Protein AF-A0A6S8P7Y9-F1 (afdb_monomer_lite)

Sequence (219 aa):
MRLDEDSFLHSPIDYNIFEFMESQRYVYGYRMCSYEMQTAYRMWRRYQKFKGPEDVPKRDLALRGCGFYNNFFVADLEFFRQDDVQDFLQFIYQRGHIYVWRLGDLVIHTMTIYKFAQSFQVHRFLDFTYEHGTIDNTTGCLMWGGMQAGYRDVEAAKRLDKYHRERSKDGACVLNQTILTLEDLSPTYAHLPSDIKSVALQTVVAGNVEVIGKGNLSG

Structure (mmCIF, N/CA/C/O backbone):
data_AF-A0A6S8P7Y9-F1
#
_entry.id   AF-A0A6S8P7Y9-F1
#
loop_
_atom_site.group_PDB
_atom_site.id
_atom_site.type_symbol
_atom_site.label_atom_id
_atom_site.label_alt_id
_atom_site.label_comp_id
_atom_site.label_asym_id
_atom_site.label_entity_id
_atom_site.label_seq_id
_atom_site.pdbx_PDB_ins_code
_atom_site.Cartn_x
_atom_site.Cartn_y
_atom_site.Cartn_z
_atom_site.occupancy
_atom_site.B_iso_or_equiv
_atom_site.auth_seq_id
_atom_site.auth_comp_id
_atom_site.auth_asym_id
_atom_site.auth_atom_id
_atom_site.pdbx_PDB_model_num
ATOM 1 N N . MET A 1 1 ? -11.586 -0.686 -4.952 1.00 93.50 1 MET A N 1
ATOM 2 C CA . MET A 1 1 ? -10.131 -0.557 -5.181 1.00 93.50 1 MET A CA 1
ATOM 3 C C . MET A 1 1 ? -9.836 0.909 -5.418 1.00 93.50 1 MET A C 1
ATOM 5 O O . MET A 1 1 ? -10.607 1.536 -6.136 1.00 93.50 1 MET A O 1
ATOM 9 N N . ARG A 1 2 ? -8.776 1.440 -4.813 1.00 96.06 2 ARG A N 1
ATOM 10 C CA . ARG A 1 2 ? -8.214 2.752 -5.148 1.00 96.06 2 ARG A CA 1
ATOM 11 C C . ARG A 1 2 ? -6.900 2.551 -5.896 1.00 96.06 2 ARG A C 1
ATOM 13 O O . ARG A 1 2 ? -6.146 1.644 -5.548 1.00 96.06 2 ARG A O 1
ATOM 20 N N . LEU A 1 3 ? -6.680 3.386 -6.904 1.00 95.75 3 LEU A N 1
ATOM 21 C CA . LEU A 1 3 ? -5.442 3.533 -7.656 1.00 95.75 3 LEU A CA 1
ATOM 22 C C . LEU A 1 3 ? -5.294 5.030 -7.956 1.00 95.75 3 LEU A C 1
ATOM 24 O O . LEU A 1 3 ? -6.200 5.600 -8.567 1.00 95.75 3 LEU A O 1
ATOM 28 N N . ASP A 1 4 ? -4.220 5.658 -7.483 1.00 95.00 4 ASP A N 1
ATOM 29 C CA . ASP A 1 4 ? -3.974 7.087 -7.722 1.00 95.00 4 ASP A CA 1
ATOM 30 C C . ASP A 1 4 ? -3.563 7.357 -9.181 1.00 95.00 4 ASP A C 1
ATOM 32 O O . ASP A 1 4 ? -3.099 6.461 -9.887 1.00 95.00 4 ASP A O 1
ATOM 36 N N . GLU A 1 5 ? -3.728 8.599 -9.644 1.00 93.06 5 GLU A N 1
ATOM 37 C CA . GLU A 1 5 ? -3.466 9.007 -11.037 1.00 93.06 5 GLU A CA 1
ATOM 38 C C . GLU A 1 5 ? -2.013 8.826 -11.509 1.00 93.06 5 GLU A C 1
ATOM 40 O O . GLU A 1 5 ? -1.753 8.689 -12.703 1.00 93.06 5 GLU A O 1
ATOM 45 N N . ASP A 1 6 ? -1.070 8.813 -10.574 1.00 91.62 6 ASP A N 1
ATOM 46 C CA . ASP A 1 6 ? 0.368 8.620 -10.760 1.00 91.62 6 ASP A CA 1
ATOM 47 C C . ASP A 1 6 ? 0.813 7.202 -10.357 1.00 91.62 6 ASP A C 1
ATOM 49 O O . ASP A 1 6 ? 1.988 6.960 -10.067 1.00 91.62 6 ASP A O 1
ATOM 53 N N . SER A 1 7 ? -0.137 6.263 -10.325 1.00 95.19 7 SER A N 1
ATOM 54 C CA . SER A 1 7 ? 0.095 4.849 -10.043 1.00 95.19 7 SER A CA 1
ATOM 55 C C . SER A 1 7 ? -0.104 3.994 -11.295 1.00 95.19 7 SER A C 1
ATOM 57 O O . SER A 1 7 ? -1.092 4.127 -12.017 1.00 95.19 7 SER A O 1
ATOM 59 N N . PHE A 1 8 ? 0.818 3.063 -11.538 1.00 96.19 8 PHE A N 1
ATOM 60 C CA . PHE A 1 8 ? 0.864 2.254 -12.754 1.00 96.19 8 PHE A CA 1
ATOM 61 C C . PHE A 1 8 ? 1.000 0.762 -12.437 1.00 96.19 8 PHE A C 1
ATOM 63 O O . PHE A 1 8 ? 1.820 0.344 -11.616 1.00 96.19 8 PHE A O 1
ATOM 70 N N . LEU A 1 9 ? 0.212 -0.051 -13.143 1.00 96.62 9 LEU A N 1
ATOM 71 C CA . LEU A 1 9 ? 0.320 -1.509 -13.161 1.00 96.62 9 LEU A CA 1
ATOM 72 C C . LEU A 1 9 ? 1.093 -1.925 -14.418 1.00 96.62 9 LEU A C 1
ATOM 74 O O . LEU A 1 9 ? 0.635 -1.696 -15.535 1.00 96.62 9 LEU A O 1
ATOM 78 N N . HIS A 1 10 ? 2.269 -2.528 -14.241 1.00 96.88 10 HIS A N 1
ATOM 79 C CA . HIS A 1 10 ? 3.190 -2.867 -15.343 1.00 96.88 10 HIS A CA 1
ATOM 80 C C . HIS A 1 10 ? 3.105 -4.323 -15.808 1.00 96.88 10 HIS A C 1
ATOM 82 O O . HIS A 1 10 ? 3.742 -4.713 -16.797 1.00 96.88 10 HIS A O 1
ATOM 88 N N . SER A 1 11 ? 2.317 -5.123 -15.099 1.00 96.19 11 SER A N 1
ATOM 89 C CA . SER A 1 11 ? 2.014 -6.511 -15.418 1.00 96.19 11 SER A CA 1
ATOM 90 C C . SER A 1 11 ? 0.520 -6.774 -15.216 1.00 96.19 11 SER A C 1
ATOM 92 O O . SER A 1 11 ? -0.106 -6.114 -14.382 1.00 96.19 11 SER A O 1
ATOM 94 N N . PRO A 1 12 ? -0.069 -7.719 -15.966 1.00 94.62 12 PRO A N 1
ATOM 95 C CA . PRO A 1 12 ? -1.481 -8.047 -15.822 1.00 94.62 12 PRO A CA 1
ATOM 96 C C . PRO A 1 12 ? -1.781 -8.639 -14.440 1.00 94.62 12 PRO A C 1
ATOM 98 O O . PRO A 1 12 ? -0.954 -9.343 -13.864 1.00 94.62 12 PRO A O 1
ATOM 101 N N . ILE A 1 13 ? -2.992 -8.374 -13.953 1.00 94.81 13 ILE A N 1
ATOM 102 C CA . ILE A 1 13 ? -3.621 -9.103 -12.849 1.00 94.81 13 ILE A CA 1
ATOM 103 C C . ILE A 1 13 ? -4.591 -10.081 -13.513 1.00 94.81 13 ILE A C 1
ATOM 105 O O . ILE A 1 13 ? -5.580 -9.663 -14.112 1.00 94.81 13 ILE A O 1
ATOM 109 N N . ASP A 1 14 ? -4.269 -11.371 -13.484 1.00 94.19 14 ASP A N 1
ATOM 110 C CA . ASP A 1 14 ? -4.935 -12.423 -14.264 1.00 94.19 14 ASP A CA 1
ATOM 111 C C . ASP A 1 14 ? -6.094 -13.114 -13.522 1.00 94.19 14 ASP A C 1
ATOM 113 O O . ASP A 1 14 ? -6.538 -14.196 -13.901 1.00 94.19 14 ASP A O 1
ATOM 117 N N . TYR A 1 15 ? -6.610 -12.475 -12.471 1.00 95.56 15 TYR A N 1
ATOM 118 C CA . TYR A 1 15 ? -7.711 -12.964 -11.644 1.00 95.56 15 TYR A CA 1
ATOM 119 C C . TYR A 1 15 ? -8.615 -11.816 -11.179 1.00 95.56 15 TYR A C 1
ATOM 121 O O . TYR A 1 15 ? -8.237 -10.642 -11.197 1.00 95.56 15 TYR A O 1
ATOM 129 N N . ASN A 1 16 ? -9.824 -12.151 -10.721 1.00 97.31 16 ASN A N 1
ATOM 130 C CA . ASN A 1 16 ? -10.711 -11.174 -10.100 1.00 97.31 16 ASN A CA 1
ATOM 131 C C . ASN A 1 16 ? -10.222 -10.853 -8.678 1.00 97.31 16 ASN A C 1
ATOM 133 O O . ASN A 1 16 ? -10.387 -11.641 -7.747 1.00 97.31 16 ASN A O 1
ATOM 137 N N . ILE A 1 17 ? -9.626 -9.670 -8.508 1.00 96.44 17 ILE A N 1
ATOM 138 C CA . ILE A 1 17 ? -9.061 -9.234 -7.226 1.00 96.44 17 ILE A CA 1
ATOM 139 C C . ILE A 1 17 ? -10.113 -9.102 -6.115 1.00 96.44 17 ILE A C 1
ATOM 141 O O . ILE A 1 17 ? -9.788 -9.291 -4.945 1.00 96.44 17 ILE A O 1
ATOM 145 N N . PHE A 1 18 ? -11.372 -8.809 -6.455 1.00 97.81 18 PHE A N 1
ATOM 146 C CA . PHE A 1 18 ? -12.448 -8.677 -5.472 1.00 97.81 18 PHE A CA 1
ATOM 147 C C . PHE A 1 18 ? -12.929 -10.041 -4.981 1.00 97.81 18 PHE A C 1
ATOM 149 O O . PHE A 1 18 ? -13.014 -10.243 -3.774 1.00 97.81 18 PHE A O 1
ATOM 156 N N . GLU A 1 19 ? -13.143 -10.995 -5.891 1.00 97.88 19 GLU A N 1
ATOM 157 C CA . GLU A 1 19 ? -13.462 -12.385 -5.523 1.00 97.88 19 GLU A CA 1
ATOM 158 C C . GLU A 1 19 ? -12.325 -13.026 -4.716 1.00 97.88 19 GLU A C 1
ATOM 160 O O . GLU A 1 19 ? -12.566 -13.770 -3.766 1.00 97.88 19 GLU A O 1
ATOM 165 N N . PHE A 1 20 ? -11.069 -12.713 -5.049 1.00 96.31 20 PHE A N 1
ATOM 166 C CA . PHE A 1 20 ? -9.921 -13.151 -4.259 1.00 96.31 20 PHE A CA 1
ATOM 167 C C . PHE A 1 20 ? -9.982 -12.613 -2.823 1.00 96.31 20 PHE A C 1
ATOM 169 O O . PHE A 1 20 ? -9.880 -13.388 -1.874 1.00 96.31 20 PHE A O 1
ATOM 176 N N . MET A 1 21 ? -10.206 -11.306 -2.650 1.00 97.19 21 MET A N 1
ATOM 177 C CA . MET A 1 21 ? -10.343 -10.694 -1.323 1.00 97.19 21 MET A CA 1
ATOM 178 C C . MET A 1 21 ? -11.510 -11.296 -0.529 1.00 97.19 21 MET A C 1
ATOM 180 O O . MET A 1 21 ? -11.338 -11.646 0.637 1.00 97.19 21 MET A O 1
ATOM 184 N N . GLU A 1 22 ? -12.672 -11.463 -1.161 1.00 97.25 22 GLU A N 1
ATOM 185 C CA . GLU A 1 22 ? -13.875 -12.013 -0.530 1.00 97.25 22 GLU A CA 1
ATOM 186 C C . GLU A 1 22 ? -13.697 -13.486 -0.131 1.00 97.25 22 GLU A C 1
ATOM 188 O O . GLU A 1 22 ? -13.918 -13.849 1.027 1.00 97.25 22 GLU A O 1
ATOM 193 N N . SER A 1 23 ? -13.233 -14.336 -1.055 1.00 96.50 23 SER A N 1
ATOM 194 C CA . SER A 1 23 ? -13.059 -15.779 -0.820 1.00 96.50 23 SER A CA 1
ATOM 195 C C . SER A 1 23 ? -12.045 -16.083 0.284 1.00 96.50 23 SER A C 1
ATOM 197 O O . SER A 1 23 ? -12.229 -17.032 1.047 1.00 96.50 23 SER A O 1
ATOM 199 N N . GLN A 1 24 ? -11.005 -15.255 0.406 1.00 95.25 24 GLN A N 1
ATOM 200 C CA . GLN A 1 24 ? -9.999 -15.359 1.463 1.00 95.25 24 GLN A CA 1
ATOM 201 C C . GLN A 1 24 ? -10.372 -14.583 2.737 1.00 95.25 24 GLN A C 1
ATOM 203 O O . GLN A 1 24 ? -9.662 -14.671 3.738 1.00 95.25 24 GLN A O 1
ATOM 208 N N . ARG A 1 25 ? -11.502 -13.858 2.734 1.00 96.12 25 ARG A N 1
ATOM 209 C CA . ARG A 1 25 ? -11.991 -13.026 3.849 1.00 96.12 25 ARG A CA 1
ATOM 210 C C . ARG A 1 25 ? -10.999 -11.940 4.276 1.00 96.12 25 ARG A C 1
ATOM 212 O O . ARG A 1 25 ? -10.866 -11.630 5.465 1.00 96.12 25 ARG A O 1
ATOM 219 N N . TYR A 1 26 ? -10.304 -11.360 3.304 1.00 97.19 26 TYR A N 1
ATOM 220 C CA . TYR A 1 26 ? -9.450 -10.205 3.527 1.00 97.19 26 TYR A CA 1
ATOM 221 C C . TYR A 1 26 ? -10.285 -8.928 3.578 1.00 97.19 26 TYR A C 1
ATOM 223 O O . TYR A 1 26 ? -11.105 -8.668 2.703 1.00 97.19 26 TYR A O 1
ATOM 231 N N . VAL A 1 27 ? -10.022 -8.091 4.580 1.00 97.25 27 VAL A N 1
ATOM 232 C CA . VAL A 1 27 ? -10.682 -6.787 4.744 1.00 97.25 27 VAL A CA 1
ATOM 233 C C . VAL A 1 27 ? -9.861 -5.646 4.149 1.00 97.25 27 VAL A C 1
ATOM 235 O O . VAL A 1 27 ? -10.392 -4.574 3.857 1.00 97.25 27 VAL A O 1
ATOM 238 N N . TYR A 1 28 ? -8.554 -5.858 3.967 1.00 96.75 28 TYR A N 1
ATOM 239 C CA . TYR A 1 28 ? -7.655 -4.849 3.421 1.00 96.75 28 TYR A CA 1
ATOM 240 C C . TYR A 1 28 ? -6.488 -5.474 2.666 1.00 96.75 28 TYR A C 1
ATOM 242 O O . TYR A 1 28 ? -5.801 -6.356 3.175 1.00 96.75 28 TYR A O 1
ATOM 250 N N . GLY A 1 29 ? -6.254 -4.994 1.454 1.00 95.69 29 GLY A N 1
ATOM 251 C CA . GLY A 1 29 ? -5.194 -5.435 0.567 1.00 95.69 29 GLY A CA 1
ATOM 252 C C . GLY A 1 29 ? -4.357 -4.246 0.113 1.00 95.69 29 GLY A C 1
ATOM 253 O O . GLY A 1 29 ? -4.917 -3.228 -0.286 1.00 95.69 29 GLY A O 1
ATOM 254 N N . TYR A 1 30 ? -3.032 -4.353 0.175 1.00 94.19 30 TYR A N 1
ATOM 255 C CA . TYR A 1 30 ? -2.108 -3.258 -0.145 1.00 94.19 30 TYR A CA 1
ATOM 256 C C . TYR A 1 30 ? -0.885 -3.760 -0.914 1.00 94.19 30 TYR A C 1
ATOM 258 O O . TYR A 1 30 ? -0.630 -4.962 -0.962 1.00 94.19 30 TYR A O 1
ATOM 266 N N . ARG A 1 31 ? -0.117 -2.842 -1.511 1.00 91.44 31 ARG A N 1
ATOM 267 C CA . ARG A 1 31 ? 1.054 -3.199 -2.329 1.00 91.44 31 ARG A CA 1
ATOM 268 C C . ARG A 1 31 ? 2.390 -2.904 -1.651 1.00 91.44 31 ARG A C 1
ATOM 270 O O . ARG A 1 31 ? 3.254 -3.778 -1.578 1.00 91.44 31 ARG A O 1
ATOM 277 N N . MET A 1 32 ? 2.564 -1.679 -1.164 1.00 87.31 32 MET A N 1
ATOM 278 C CA . MET A 1 32 ? 3.838 -1.180 -0.642 1.00 87.31 32 MET A CA 1
ATOM 279 C C . MET A 1 32 ? 3.702 -0.655 0.785 1.00 87.31 32 MET A C 1
ATOM 281 O O . MET A 1 32 ? 2.622 -0.261 1.227 1.00 87.31 32 MET A O 1
ATOM 285 N N . CYS A 1 33 ? 4.824 -0.646 1.498 1.00 82.56 33 CYS A N 1
ATOM 286 C CA . CYS A 1 33 ? 4.931 -0.072 2.828 1.00 82.56 33 CYS A CA 1
ATOM 287 C C . CYS A 1 33 ? 5.416 1.377 2.768 1.00 82.56 33 CYS A C 1
ATOM 289 O O . CYS A 1 33 ? 6.317 1.711 2.004 1.00 82.56 33 CYS A O 1
ATOM 291 N N . SER A 1 34 ? 4.847 2.218 3.625 1.00 79.00 34 SER A N 1
ATOM 292 C CA . SER A 1 34 ? 5.374 3.534 3.969 1.00 79.00 34 SER A CA 1
ATOM 293 C C . SER A 1 34 ? 5.918 3.505 5.395 1.00 79.00 34 SER A C 1
ATOM 295 O O . SER A 1 34 ? 5.286 2.975 6.312 1.00 79.00 34 SER A O 1
ATOM 297 N N . TYR A 1 35 ? 7.093 4.098 5.593 1.00 73.38 35 TYR A N 1
ATOM 298 C CA . TYR A 1 35 ? 7.824 4.081 6.863 1.00 73.38 35 TYR A CA 1
ATOM 299 C C . TYR A 1 35 ? 7.603 5.345 7.707 1.00 73.38 35 TYR A C 1
ATOM 301 O O . TYR A 1 35 ? 8.468 5.762 8.476 1.00 73.38 35 TYR A O 1
ATOM 309 N N . GLU A 1 36 ? 6.416 5.945 7.606 1.00 66.62 36 GLU A N 1
ATOM 310 C CA . GLU A 1 36 ? 6.019 7.155 8.340 1.00 66.62 36 GLU A CA 1
ATOM 311 C C . GLU A 1 36 ? 5.133 6.857 9.568 1.00 66.62 36 GLU A C 1
ATOM 313 O O . GLU A 1 36 ? 4.160 7.551 9.871 1.00 66.62 36 GLU A O 1
ATOM 318 N N . MET A 1 37 ? 5.471 5.818 10.338 1.00 72.81 37 MET A N 1
ATOM 319 C CA . MET A 1 37 ? 4.628 5.358 11.456 1.00 72.81 37 MET A CA 1
ATOM 320 C C . MET A 1 37 ? 4.727 6.189 12.742 1.00 72.81 37 MET A C 1
ATOM 322 O O . MET A 1 37 ? 3.954 5.982 13.681 1.00 72.81 37 MET A O 1
ATOM 326 N N . GLN A 1 38 ? 5.627 7.174 12.812 1.00 75.38 38 GLN A N 1
ATOM 327 C CA . GLN A 1 38 ? 5.747 8.021 14.004 1.00 75.38 38 GLN A CA 1
ATOM 328 C C . GLN A 1 38 ? 4.468 8.819 14.281 1.00 75.38 38 GLN A C 1
ATOM 330 O O . GLN A 1 38 ? 4.057 8.964 15.438 1.00 75.38 38 GLN A O 1
ATOM 335 N N . THR A 1 39 ? 3.819 9.314 13.226 1.00 78.94 39 THR A N 1
ATOM 336 C CA . THR A 1 39 ? 2.560 10.059 13.336 1.00 78.94 39 THR A CA 1
ATOM 337 C C . THR A 1 39 ? 1.421 9.137 13.770 1.00 78.94 39 THR A C 1
ATOM 339 O O . THR A 1 39 ? 0.711 9.480 14.718 1.00 78.94 39 THR A O 1
ATOM 342 N N . ALA A 1 40 ? 1.317 7.939 13.177 1.00 78.94 40 ALA A N 1
ATOM 343 C CA . ALA A 1 40 ? 0.359 6.903 13.582 1.00 78.94 40 ALA A CA 1
ATOM 344 C C . ALA A 1 40 ? 0.469 6.584 15.078 1.00 78.94 40 ALA A C 1
ATOM 346 O O . ALA A 1 40 ? -0.513 6.675 15.814 1.00 78.94 40 ALA A O 1
ATOM 347 N N . TYR A 1 41 ? 1.683 6.316 15.561 1.00 80.25 41 TYR A N 1
ATOM 348 C CA . TYR A 1 41 ? 1.931 6.001 16.966 1.00 80.25 41 TYR A CA 1
ATOM 349 C C . TYR A 1 41 ? 1.543 7.149 17.916 1.00 80.25 41 TYR A C 1
ATOM 351 O O . TYR A 1 41 ? 0.914 6.944 18.958 1.00 80.25 41 TYR A O 1
ATOM 359 N N . ARG A 1 42 ? 1.883 8.396 17.563 1.00 82.50 42 ARG A N 1
ATOM 360 C CA . ARG A 1 42 ? 1.522 9.582 18.363 1.00 82.50 42 ARG A CA 1
ATOM 361 C C . ARG A 1 42 ? 0.015 9.812 18.426 1.00 82.50 42 ARG A C 1
ATOM 363 O O . ARG A 1 42 ? -0.466 10.321 19.442 1.00 82.50 42 ARG A O 1
ATOM 370 N N . MET A 1 43 ? -0.710 9.494 17.358 1.00 82.94 43 MET A N 1
ATOM 371 C CA . MET A 1 43 ? -2.168 9.598 17.323 1.00 82.94 43 MET A CA 1
ATOM 372 C C . MET A 1 43 ? -2.825 8.449 18.077 1.00 82.94 43 MET A C 1
ATOM 374 O O . MET A 1 43 ? -3.756 8.687 18.843 1.00 82.94 43 MET A O 1
ATOM 378 N N . TRP A 1 44 ? -2.269 7.243 17.975 1.00 83.81 44 TRP A N 1
ATOM 379 C CA . TRP A 1 44 ? -2.723 6.085 18.737 1.00 83.81 44 TRP A CA 1
ATOM 380 C C . TRP A 1 44 ? -2.686 6.359 20.240 1.00 83.81 44 TRP A C 1
ATOM 382 O O . TRP A 1 44 ? -3.698 6.250 20.926 1.00 83.81 44 TRP A O 1
ATOM 392 N N . ARG A 1 45 ? -1.554 6.863 20.744 1.00 85.06 45 ARG A N 1
ATOM 393 C CA . ARG A 1 45 ? -1.422 7.249 22.156 1.00 85.06 45 ARG A CA 1
ATOM 394 C C . ARG A 1 45 ? -2.434 8.303 22.612 1.00 85.06 45 ARG A C 1
ATOM 396 O O . ARG A 1 45 ? -2.736 8.372 23.801 1.00 85.06 45 ARG A O 1
ATOM 403 N N . ARG A 1 46 ? -2.915 9.170 21.715 1.00 85.62 46 ARG A N 1
ATOM 404 C CA . ARG A 1 46 ? -3.964 10.153 22.035 1.00 85.62 46 ARG A CA 1
ATOM 405 C C . ARG A 1 46 ? -5.337 9.499 22.089 1.00 85.62 46 ARG A C 1
ATOM 407 O O . ARG A 1 46 ? -6.098 9.811 22.997 1.00 85.62 46 ARG A O 1
ATOM 414 N N . TYR A 1 47 ? -5.626 8.601 21.153 1.00 84.44 47 TYR A N 1
ATOM 415 C CA . TYR A 1 47 ? -6.870 7.841 21.146 1.00 84.44 47 TYR A CA 1
ATOM 416 C C . TYR A 1 47 ? -6.989 6.927 22.371 1.00 84.44 47 TYR A C 1
ATOM 418 O O . TYR A 1 47 ? -7.992 6.988 23.074 1.00 84.44 47 TYR A O 1
ATOM 426 N N . GLN A 1 48 ? -5.929 6.193 22.719 1.00 86.25 48 GLN A N 1
ATOM 427 C CA . GLN A 1 48 ? -5.902 5.351 23.918 1.00 86.25 48 GLN A CA 1
ATOM 428 C C . GLN A 1 48 ? -6.136 6.165 25.201 1.00 86.25 48 GLN A C 1
ATOM 430 O O . GLN A 1 48 ? -6.884 5.753 26.076 1.00 86.25 48 GLN A O 1
ATOM 435 N N . LYS A 1 49 ? -5.574 7.379 25.306 1.00 87.38 49 LYS A N 1
ATOM 436 C CA . LYS A 1 49 ? -5.872 8.286 26.431 1.00 87.38 49 LYS A CA 1
ATOM 437 C C . LYS A 1 49 ? -7.336 8.733 26.491 1.00 87.38 49 LYS A C 1
ATOM 439 O O . LYS A 1 49 ? -7.790 9.116 27.562 1.00 87.38 49 LYS A O 1
ATOM 444 N N . PHE A 1 50 ? -8.032 8.764 25.357 1.00 86.62 50 PHE A N 1
ATOM 445 C CA . PHE A 1 50 ? -9.437 9.154 25.278 1.00 86.62 50 PHE A CA 1
ATOM 446 C C . PHE A 1 50 ? -10.384 7.997 25.615 1.00 86.62 50 PHE A C 1
ATOM 448 O O . PHE A 1 50 ? -11.383 8.236 26.286 1.00 86.62 50 PHE A O 1
ATOM 455 N N . LYS A 1 51 ? -10.083 6.773 25.163 1.00 88.44 51 LYS A N 1
ATOM 456 C CA . LYS A 1 51 ? -10.924 5.592 25.414 1.00 88.44 51 LYS A CA 1
ATOM 457 C C . LYS A 1 51 ? -10.638 4.916 26.757 1.00 88.44 51 LYS A C 1
ATOM 459 O O . LYS A 1 51 ? -11.587 4.547 27.429 1.00 88.44 51 LYS A O 1
ATOM 464 N N . GLY A 1 52 ? -9.369 4.811 27.147 1.00 89.81 52 GLY A N 1
ATOM 465 C CA . GLY A 1 52 ? -8.927 4.099 28.347 1.00 89.81 52 GLY A CA 1
ATOM 466 C C . GLY A 1 52 ? -7.696 3.221 28.075 1.00 89.81 52 GLY A C 1
ATOM 467 O O . GLY A 1 52 ? -7.434 2.859 26.925 1.00 89.81 52 GLY A O 1
ATOM 468 N N . PRO A 1 53 ? -6.887 2.896 29.100 1.00 85.56 53 PRO A N 1
ATOM 469 C CA . PRO A 1 53 ? -5.683 2.069 28.951 1.00 85.56 53 PRO A CA 1
ATOM 470 C C . PRO A 1 53 ? -5.962 0.633 28.473 1.00 85.56 53 PRO A C 1
ATOM 472 O O . PRO A 1 53 ? -5.088 0.018 27.865 1.00 85.56 53 PRO A O 1
ATOM 475 N N . GLU A 1 54 ? -7.157 0.108 28.731 1.00 86.19 54 GLU A N 1
ATOM 476 C CA . GLU A 1 54 ? -7.636 -1.196 28.266 1.00 86.19 54 GLU A CA 1
ATOM 477 C C . GLU A 1 54 ? -7.896 -1.239 26.756 1.00 86.19 54 GLU A C 1
ATOM 479 O O . GLU A 1 54 ? -7.901 -2.316 26.158 1.00 86.19 54 GLU A O 1
ATOM 484 N N . ASP A 1 55 ? -8.066 -0.075 26.120 1.00 86.00 55 ASP A N 1
ATOM 485 C CA . ASP A 1 55 ? -8.239 0.016 24.681 1.00 86.00 55 ASP A CA 1
ATOM 486 C C . ASP A 1 55 ? -6.884 -0.184 23.989 1.00 86.00 55 ASP A C 1
ATOM 488 O O . ASP A 1 55 ? -6.103 0.745 23.778 1.00 86.00 55 ASP A O 1
ATOM 492 N N . VAL A 1 56 ? -6.584 -1.438 23.659 1.00 84.50 56 VAL A N 1
ATOM 493 C CA . VAL A 1 56 ? -5.358 -1.848 22.965 1.00 84.50 56 VAL A CA 1
ATOM 494 C C . VAL A 1 56 ? -5.655 -2.185 21.505 1.00 84.50 56 VAL A C 1
ATOM 496 O O . VAL A 1 56 ? -6.763 -2.633 21.185 1.00 84.50 56 VAL A O 1
ATOM 499 N N . PRO A 1 57 ? -4.722 -1.929 20.577 1.00 84.25 57 PRO A N 1
ATOM 500 C CA . PRO A 1 57 ? -4.922 -2.315 19.193 1.00 84.25 57 PRO A CA 1
ATOM 501 C C . PRO A 1 57 ? -4.832 -3.839 19.070 1.00 84.25 57 PRO A C 1
ATOM 503 O O . PRO A 1 57 ? -4.105 -4.476 19.832 1.00 84.25 57 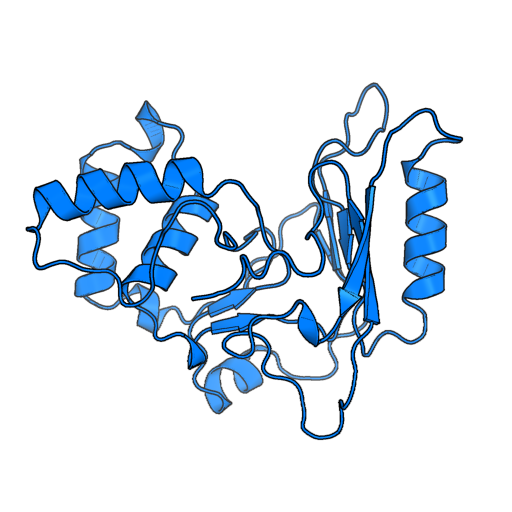PRO A O 1
ATOM 506 N N . LYS A 1 58 ? -5.535 -4.437 18.097 1.00 86.50 58 LYS A N 1
ATOM 507 C CA . LYS A 1 58 ? -5.372 -5.873 17.805 1.00 86.50 58 LYS A CA 1
ATOM 508 C C . LYS A 1 58 ? -3.933 -6.230 17.424 1.00 86.50 58 LYS A C 1
ATOM 510 O O . LYS A 1 58 ? -3.556 -7.393 17.514 1.00 86.50 58 LYS A O 1
ATOM 515 N N . ARG A 1 59 ? -3.141 -5.240 17.000 1.00 78.31 59 ARG A N 1
ATOM 516 C CA . ARG A 1 59 ? -1.728 -5.366 16.638 1.00 78.31 59 ARG A CA 1
ATOM 517 C C . ARG A 1 59 ? -0.914 -4.192 17.149 1.00 78.31 59 ARG A C 1
ATOM 519 O O . ARG A 1 59 ? -1.388 -3.058 17.096 1.00 78.31 59 ARG A O 1
ATOM 526 N N . ASP A 1 60 ? 0.322 -4.446 17.568 1.00 73.62 60 ASP A N 1
ATOM 527 C CA . ASP A 1 60 ? 1.192 -3.384 18.064 1.00 73.62 60 ASP A CA 1
ATOM 528 C C . ASP A 1 60 ? 1.449 -2.321 16.981 1.00 73.62 60 ASP A C 1
ATOM 530 O O . ASP A 1 60 ? 1.863 -2.608 15.860 1.00 73.62 60 ASP A O 1
ATOM 534 N N . LEU A 1 61 ? 1.174 -1.069 17.339 1.00 67.75 61 LEU A N 1
ATOM 535 C CA . LEU A 1 61 ? 1.398 0.123 16.522 1.00 67.75 61 LEU A CA 1
ATOM 536 C C . LEU A 1 61 ? 2.796 0.718 16.751 1.00 67.75 61 LEU A C 1
ATOM 538 O O . LEU A 1 61 ? 3.053 1.847 16.319 1.00 67.75 61 LEU A O 1
ATOM 542 N N . ALA A 1 62 ? 3.680 0.019 17.474 1.00 58.28 62 ALA A N 1
ATOM 543 C CA . ALA A 1 62 ? 5.028 0.479 17.767 1.00 58.28 62 ALA A CA 1
ATOM 544 C C . ALA A 1 62 ? 5.757 0.972 16.505 1.00 58.28 62 ALA A C 1
ATOM 546 O O . ALA A 1 62 ? 5.583 0.462 15.400 1.00 58.28 62 ALA A O 1
ATOM 547 N N . LEU A 1 63 ? 6.578 2.004 16.732 1.00 53.34 63 LEU A N 1
ATOM 548 C CA . LEU A 1 63 ? 7.226 2.989 15.843 1.00 53.34 63 LEU A CA 1
ATOM 549 C C . LEU A 1 63 ? 8.016 2.476 14.617 1.00 53.34 63 LEU A C 1
ATOM 551 O O . LEU A 1 63 ? 8.793 3.230 14.031 1.00 53.34 63 LEU A O 1
ATOM 555 N N . ARG A 1 64 ? 7.877 1.207 14.258 1.00 57.56 64 ARG A N 1
ATOM 556 C CA . ARG A 1 64 ? 8.721 0.482 13.317 1.00 57.56 64 ARG A CA 1
ATOM 557 C C . ARG A 1 64 ? 7.951 -0.305 12.255 1.00 57.56 64 ARG A C 1
ATOM 559 O O . ARG A 1 64 ? 8.596 -0.774 11.328 1.00 57.56 64 ARG A O 1
ATOM 566 N N . GLY A 1 65 ? 6.628 -0.416 12.370 1.00 65.62 65 GLY A N 1
ATOM 567 C CA . GLY A 1 65 ? 5.805 -1.175 11.430 1.00 65.62 65 GLY A CA 1
ATOM 568 C C . GLY A 1 65 ? 5.757 -0.611 10.001 1.00 65.62 65 GLY A C 1
ATOM 569 O O . GLY A 1 65 ? 6.311 0.444 9.680 1.00 65.62 65 GLY A O 1
ATOM 570 N N . CYS A 1 66 ? 5.011 -1.314 9.154 1.00 76.62 66 CYS A N 1
ATOM 571 C CA . CYS A 1 66 ? 4.618 -0.867 7.824 1.00 76.62 66 CYS A CA 1
ATOM 572 C C . CYS A 1 66 ? 3.312 -0.070 7.894 1.00 76.62 66 CYS A C 1
ATOM 574 O O . CYS A 1 66 ? 2.266 -0.612 8.248 1.00 76.62 66 CYS A O 1
ATOM 576 N N . GLY A 1 67 ? 3.359 1.209 7.520 1.00 83.31 67 GLY A N 1
ATOM 577 C CA . GLY A 1 67 ? 2.155 1.932 7.126 1.00 83.31 67 GLY A CA 1
ATOM 578 C C . GLY A 1 67 ? 1.711 1.464 5.746 1.00 83.31 67 GLY A C 1
ATOM 579 O O . GLY A 1 67 ? 2.549 1.252 4.871 1.00 83.31 67 GLY A O 1
ATOM 580 N N . PHE A 1 68 ? 0.413 1.294 5.524 1.00 87.88 68 PHE A N 1
ATOM 581 C CA . PHE A 1 68 ? -0.073 0.845 4.219 1.00 87.88 68 PHE A CA 1
ATOM 582 C C . PHE A 1 68 ? 0.014 1.995 3.221 1.00 87.88 68 PHE A C 1
ATOM 584 O O . PHE A 1 68 ? -0.765 2.939 3.325 1.00 87.88 68 PHE A O 1
ATOM 591 N N . TYR A 1 69 ? 0.948 1.931 2.267 1.00 88.88 69 TYR A N 1
ATOM 592 C CA . TYR A 1 69 ? 1.086 2.970 1.250 1.00 88.88 69 TYR A CA 1
ATOM 593 C C . TYR A 1 69 ? -0.123 2.912 0.315 1.00 88.88 69 TYR A C 1
ATOM 595 O O . TYR A 1 69 ? -0.258 2.004 -0.505 1.00 88.88 69 TYR A O 1
ATOM 603 N N . ASN A 1 70 ? -1.071 3.817 0.544 1.00 90.62 70 ASN A N 1
ATOM 604 C CA . ASN A 1 70 ? -2.466 3.658 0.146 1.00 90.62 70 ASN A CA 1
ATOM 605 C C . ASN A 1 70 ? -2.805 4.324 -1.196 1.00 90.62 70 ASN A C 1
ATOM 607 O O . ASN A 1 70 ? -3.984 4.488 -1.508 1.00 90.62 70 ASN A O 1
ATOM 611 N N . ASN A 1 71 ? -1.796 4.641 -2.008 1.00 93.12 71 ASN A N 1
ATOM 612 C CA . ASN A 1 71 ? -1.996 5.004 -3.414 1.00 93.12 71 ASN A CA 1
ATOM 613 C C . ASN A 1 71 ? -2.600 3.835 -4.207 1.00 93.12 71 ASN A C 1
ATOM 615 O O . ASN A 1 71 ? -3.335 4.044 -5.168 1.00 93.12 71 ASN A O 1
ATOM 619 N N . PHE A 1 72 ? -2.361 2.603 -3.740 1.00 96.00 72 PHE A N 1
ATOM 620 C CA . PHE A 1 72 ? -3.100 1.413 -4.139 1.00 96.00 72 PHE A CA 1
ATOM 621 C C . PHE A 1 72 ? -3.618 0.650 -2.919 1.00 96.00 72 PHE A C 1
ATOM 623 O O . PHE A 1 72 ? -2.844 0.269 -2.035 1.00 96.00 72 PHE A O 1
ATOM 630 N N . PHE A 1 73 ? -4.919 0.356 -2.904 1.00 97.06 73 PHE A N 1
ATOM 631 C CA . PHE A 1 73 ? -5.488 -0.639 -1.994 1.00 97.06 73 PHE A CA 1
ATOM 632 C C . PHE A 1 73 ? -6.813 -1.224 -2.490 1.00 97.06 73 PHE A C 1
ATOM 634 O O . PHE A 1 73 ? -7.566 -0.619 -3.262 1.00 97.06 73 PHE A O 1
ATOM 641 N N . VAL A 1 74 ? -7.149 -2.392 -1.951 1.00 97.81 74 VAL A N 1
ATOM 642 C CA . VAL A 1 74 ? -8.477 -3.005 -2.036 1.00 97.81 74 VAL A CA 1
ATOM 643 C C . VAL A 1 74 ? -9.014 -3.133 -0.617 1.00 97.81 74 VAL A C 1
ATOM 645 O O . VAL A 1 74 ? -8.312 -3.619 0.259 1.00 97.81 74 VAL A O 1
ATOM 648 N N . ALA A 1 75 ? -10.227 -2.656 -0.363 1.00 97.62 75 ALA A N 1
ATOM 649 C CA . ALA A 1 75 ? -10.805 -2.628 0.975 1.00 97.62 75 ALA A CA 1
ATOM 650 C C . ALA A 1 75 ? -12.222 -3.191 0.952 1.00 97.62 75 ALA A C 1
ATOM 652 O O . ALA A 1 75 ? -12.980 -2.903 0.022 1.00 97.62 75 ALA A O 1
ATOM 653 N N . ASP A 1 76 ? -12.561 -3.945 1.993 1.00 98.06 76 ASP A N 1
ATOM 654 C CA . ASP A 1 76 ? -13.930 -4.331 2.309 1.00 98.06 76 ASP A CA 1
ATOM 655 C C . ASP A 1 76 ? -14.643 -3.152 2.979 1.00 98.06 76 ASP A C 1
ATOM 657 O O . ASP A 1 76 ? -14.280 -2.725 4.076 1.00 98.06 76 ASP A O 1
ATOM 661 N N . LEU A 1 77 ? -15.656 -2.601 2.312 1.00 97.19 77 LEU A N 1
ATOM 662 C CA . LEU A 1 77 ? -16.391 -1.453 2.834 1.00 97.19 77 LEU A CA 1
ATOM 663 C C . LEU A 1 77 ? -17.258 -1.810 4.046 1.00 97.19 77 LEU A C 1
ATOM 665 O O . LEU A 1 77 ? -17.497 -0.927 4.867 1.00 97.19 77 LEU A O 1
ATOM 669 N N . GLU A 1 78 ? -17.700 -3.062 4.187 1.00 97.88 78 GLU A N 1
ATOM 670 C CA . GLU A 1 78 ? -18.491 -3.486 5.346 1.00 97.88 78 GLU A CA 1
ATOM 671 C C . GLU A 1 78 ? -17.643 -3.483 6.615 1.00 97.88 78 GLU A C 1
ATOM 673 O O . GLU A 1 78 ? -18.093 -2.986 7.644 1.00 97.88 78 GLU A O 1
ATOM 678 N N . PHE A 1 79 ? -16.377 -3.908 6.531 1.00 97.81 79 PHE A N 1
ATOM 679 C CA . PHE A 1 79 ? -15.419 -3.745 7.625 1.00 97.81 79 PHE A CA 1
ATOM 680 C C . PHE A 1 79 ? -15.306 -2.279 8.070 1.00 97.81 79 PHE A C 1
ATOM 682 O O . PHE A 1 79 ? -15.388 -1.989 9.260 1.00 97.81 79 PHE A O 1
ATOM 689 N N . PHE A 1 80 ? -15.170 -1.337 7.129 1.00 97.00 80 PHE A N 1
ATOM 690 C CA . PHE A 1 80 ? -15.068 0.082 7.484 1.00 97.00 80 PHE A CA 1
ATOM 691 C C . PHE A 1 80 ? -16.375 0.665 8.035 1.00 97.00 80 PHE A C 1
ATOM 693 O O . PHE A 1 80 ? -16.316 1.685 8.714 1.00 97.00 80 PHE A O 1
ATOM 700 N N . ARG A 1 81 ? -17.535 0.054 7.766 1.00 97.62 81 ARG A N 1
ATOM 701 C CA . ARG A 1 81 ? -18.855 0.490 8.256 1.00 97.62 81 ARG A CA 1
ATOM 702 C C . ARG A 1 81 ? -19.223 -0.059 9.635 1.00 97.62 81 ARG A C 1
ATOM 704 O O . ARG A 1 81 ? -20.247 0.362 10.161 1.00 97.62 81 ARG A O 1
ATOM 711 N N . GLN A 1 82 ? -18.424 -0.956 10.214 1.00 98.06 82 GLN A N 1
ATOM 712 C CA . GLN A 1 82 ? -18.661 -1.473 11.565 1.00 98.06 82 GLN A CA 1
ATOM 713 C C . GLN A 1 82 ? -18.701 -0.331 12.590 1.00 98.06 82 GLN A C 1
ATOM 715 O O . GLN A 1 82 ? -17.934 0.628 12.486 1.00 98.06 82 GLN A O 1
ATOM 720 N N . ASP A 1 83 ? -19.593 -0.438 13.577 1.00 97.00 83 ASP A N 1
ATOM 721 C CA . ASP A 1 83 ? -19.861 0.636 14.543 1.00 97.00 83 ASP A CA 1
ATOM 722 C C . ASP A 1 83 ? -18.599 1.064 15.313 1.00 97.00 83 ASP A C 1
ATOM 724 O O . ASP A 1 83 ? -18.354 2.253 15.507 1.00 97.00 83 ASP A O 1
ATOM 728 N N . ASP A 1 84 ? -17.746 0.111 15.696 1.00 93.88 84 ASP A N 1
ATOM 729 C CA . ASP A 1 84 ? -16.493 0.376 16.409 1.00 93.88 84 ASP A CA 1
ATOM 730 C C . ASP A 1 84 ? -15.450 1.096 15.535 1.00 93.88 84 ASP A C 1
ATOM 732 O O . ASP A 1 84 ? -14.739 1.992 16.008 1.00 93.88 84 ASP A O 1
ATOM 736 N N . VAL A 1 85 ? -15.392 0.756 14.244 1.00 96.06 85 VAL A N 1
ATOM 737 C CA . VAL A 1 85 ? -14.570 1.454 13.250 1.00 96.06 85 VAL A CA 1
ATOM 738 C C . VAL A 1 85 ? -15.096 2.871 13.017 1.00 96.06 85 VAL A C 1
ATOM 740 O O . VAL A 1 85 ? -14.313 3.825 13.039 1.00 96.06 85 VAL A O 1
ATOM 743 N N . GLN A 1 86 ? -16.408 3.036 12.842 1.00 96.19 86 GLN A N 1
ATOM 744 C CA . GLN A 1 86 ? -17.037 4.345 12.650 1.00 96.19 86 GLN A CA 1
ATOM 745 C C . GLN A 1 86 ? -16.836 5.257 13.866 1.00 96.19 86 GLN A C 1
ATOM 747 O O . GLN A 1 86 ? -16.475 6.420 13.692 1.00 96.19 86 GLN A O 1
ATOM 752 N N . ASP A 1 87 ? -16.943 4.732 15.087 1.00 92.94 87 ASP A N 1
ATOM 753 C CA . ASP A 1 87 ? -16.649 5.462 16.325 1.00 92.94 87 ASP A CA 1
ATOM 754 C C . ASP A 1 87 ? -15.218 6.021 16.353 1.00 92.94 87 ASP A C 1
ATOM 756 O O . ASP A 1 87 ? -14.974 7.161 16.771 1.00 92.94 87 ASP A O 1
ATOM 760 N N . PHE A 1 88 ? -14.246 5.227 15.900 1.00 91.56 88 PHE A N 1
ATOM 761 C CA . PHE A 1 88 ? -12.854 5.658 15.812 1.00 91.56 88 PHE A CA 1
ATOM 762 C C . PHE A 1 88 ? -12.641 6.731 14.737 1.00 91.56 88 PHE A C 1
ATOM 764 O O . PHE A 1 88 ? -11.974 7.740 14.991 1.00 91.56 88 PHE A O 1
ATOM 771 N N . LEU A 1 89 ? -13.230 6.555 13.553 1.00 93.44 89 LEU A N 1
ATOM 772 C CA . LEU A 1 89 ? -13.157 7.547 12.477 1.00 93.44 89 LEU A CA 1
ATOM 773 C C . LEU A 1 89 ? -13.837 8.863 12.887 1.00 93.44 89 LEU A C 1
ATOM 775 O O . LEU A 1 89 ? -13.292 9.946 12.652 1.00 93.44 89 LEU A O 1
ATOM 779 N N . GLN A 1 90 ? -14.961 8.780 13.597 1.00 92.50 90 GLN A N 1
ATOM 780 C CA . GLN A 1 90 ? -15.674 9.928 14.143 1.00 92.50 90 GLN A CA 1
ATOM 781 C C . GLN A 1 90 ? -14.844 10.662 15.205 1.00 92.50 90 GLN A C 1
ATOM 783 O O . GLN A 1 90 ? -14.813 11.895 15.210 1.00 92.50 90 GLN A O 1
ATOM 788 N N . PHE A 1 91 ? -14.107 9.943 16.061 1.00 89.75 91 PHE A N 1
ATOM 789 C CA . PHE A 1 91 ? -13.150 10.558 16.987 1.00 89.75 91 PHE A CA 1
ATOM 790 C C . PHE A 1 91 ? -12.077 11.369 16.246 1.00 89.75 91 PHE A C 1
ATOM 792 O O . PHE A 1 91 ? -11.769 12.497 16.646 1.00 89.75 91 PHE A O 1
ATOM 799 N N . ILE A 1 92 ? -11.507 10.823 15.165 1.00 89.19 92 ILE A N 1
ATOM 800 C CA . ILE A 1 92 ? -10.500 11.529 14.356 1.00 89.19 92 ILE A CA 1
ATOM 801 C C . ILE A 1 92 ? -11.098 12.800 13.748 1.00 89.19 92 ILE A C 1
ATOM 803 O O . ILE A 1 92 ? -10.475 13.867 13.819 1.00 89.19 92 ILE A O 1
ATOM 807 N N . TYR A 1 93 ? -12.305 12.689 13.189 1.00 89.31 93 TYR A N 1
ATOM 808 C CA . TYR A 1 93 ? -13.030 13.795 12.572 1.00 89.31 93 TYR A CA 1
ATOM 809 C C . TYR A 1 93 ? -13.333 14.918 13.576 1.00 89.31 93 TYR A C 1
ATOM 811 O O . TYR A 1 93 ? -12.927 16.062 13.367 1.00 89.31 93 TYR A O 1
ATOM 819 N N . GLN A 1 94 ? -13.962 14.598 14.711 1.00 88.81 94 GLN A N 1
ATOM 820 C CA . GLN A 1 94 ? -14.389 15.585 15.714 1.00 88.81 94 GLN A CA 1
ATOM 821 C C . GLN A 1 94 ? -13.231 16.352 16.355 1.00 88.81 94 GLN A C 1
ATOM 823 O O . GLN A 1 94 ? -13.403 17.486 16.798 1.00 88.81 94 GLN A O 1
ATOM 828 N N . ARG A 1 95 ? -12.036 15.757 16.416 1.00 85.31 95 ARG A N 1
ATOM 829 C CA . ARG A 1 95 ? -10.840 16.418 16.956 1.00 85.31 95 ARG A CA 1
ATOM 830 C C . ARG A 1 95 ? -10.142 17.332 15.945 1.00 85.31 95 ARG A C 1
ATOM 832 O O . ARG A 1 95 ? -9.129 17.941 16.285 1.00 85.31 95 ARG A O 1
ATOM 839 N N . GLY A 1 96 ? -10.646 17.413 14.711 1.00 83.62 96 GLY A N 1
ATOM 840 C CA . GLY A 1 96 ? -10.076 18.243 13.651 1.00 83.62 96 GLY A CA 1
ATOM 841 C C . GLY A 1 96 ? -8.653 17.837 13.262 1.00 83.62 96 GLY A C 1
ATOM 842 O O . GLY A 1 96 ? -7.915 18.648 12.705 1.00 83.62 96 GLY A O 1
ATOM 843 N N . HIS A 1 97 ? -8.232 16.602 13.566 1.00 80.50 97 HIS A N 1
ATOM 844 C CA . HIS A 1 97 ? -6.841 16.176 13.390 1.00 80.50 97 HIS A CA 1
ATOM 845 C C . HIS A 1 97 ? -6.390 16.207 11.924 1.00 80.50 97 HIS A C 1
ATOM 847 O O . HIS A 1 97 ? -5.227 16.499 11.651 1.00 80.50 97 HIS A O 1
ATOM 853 N N . ILE A 1 98 ? -7.314 15.976 10.989 1.00 83.81 98 ILE A N 1
ATOM 854 C CA . ILE A 1 98 ? -7.060 16.092 9.548 1.00 83.81 98 ILE A CA 1
ATOM 855 C C . ILE A 1 98 ? -6.594 17.514 9.200 1.00 83.81 98 ILE A C 1
ATOM 857 O O . ILE A 1 98 ? -5.592 17.679 8.512 1.00 83.81 98 ILE A O 1
ATOM 861 N N . TYR A 1 99 ? -7.253 18.538 9.743 1.00 83.19 99 TYR A N 1
ATOM 862 C CA . TYR A 1 99 ? -6.966 19.940 9.428 1.00 83.19 99 TYR A CA 1
ATOM 863 C C . TYR A 1 99 ? -5.792 20.505 10.232 1.00 83.19 99 TYR A C 1
ATOM 865 O O . TYR A 1 99 ? -4.945 21.203 9.685 1.00 83.19 99 TYR A O 1
ATOM 873 N N . VAL A 1 100 ? -5.720 20.195 11.529 1.00 80.94 100 VAL A N 1
ATOM 874 C CA . VAL A 1 100 ? -4.723 20.793 12.435 1.00 80.94 100 VAL A CA 1
ATOM 875 C C . VAL A 1 100 ? -3.366 20.093 12.338 1.00 80.94 100 VAL A C 1
ATOM 877 O O . VAL A 1 100 ? -2.329 20.735 12.477 1.00 80.94 100 VAL A O 1
ATOM 880 N N . TRP A 1 101 ? -3.356 18.780 12.098 1.00 76.50 101 TRP A N 1
ATOM 881 C CA . TRP A 1 101 ? -2.137 17.962 12.125 1.00 76.50 101 TRP A CA 1
ATOM 882 C C . TRP A 1 101 ? -1.769 17.387 10.760 1.00 76.50 101 TRP A C 1
ATOM 884 O O . TRP A 1 101 ? -0.821 16.607 10.683 1.00 76.50 101 TRP A O 1
ATOM 894 N N . ARG A 1 102 ? -2.515 17.746 9.702 1.00 80.44 102 ARG A N 1
ATOM 895 C CA . ARG A 1 102 ? -2.380 17.168 8.358 1.00 80.44 102 ARG A CA 1
ATOM 896 C C . ARG A 1 102 ? -2.357 15.639 8.426 1.00 80.44 102 ARG A C 1
ATOM 898 O O . ARG A 1 102 ? -1.486 14.984 7.858 1.00 80.44 102 ARG A O 1
ATOM 905 N N . LEU A 1 103 ? -3.281 15.073 9.206 1.00 84.31 103 LEU A N 1
ATOM 906 C CA . LEU A 1 103 ? -3.351 13.630 9.375 1.00 84.31 103 LEU A CA 1
ATOM 907 C C . LEU A 1 103 ? -3.806 13.000 8.056 1.00 84.31 103 LEU A C 1
ATOM 909 O O . LEU A 1 103 ? -4.988 13.045 7.725 1.00 84.31 103 LEU A O 1
ATOM 913 N N . GLY A 1 104 ? -2.845 12.458 7.311 1.00 86.75 104 GLY A N 1
ATOM 914 C CA . GLY A 1 104 ? -3.092 11.804 6.035 1.00 86.75 104 GLY A CA 1
ATOM 915 C C . GLY A 1 104 ? -3.946 10.549 6.190 1.00 86.75 104 GLY A C 1
ATOM 916 O O . GLY A 1 104 ? -3.887 9.842 7.199 1.00 86.75 104 GLY A O 1
ATOM 917 N N . ASP A 1 105 ? -4.702 10.259 5.146 1.00 90.88 105 ASP A N 1
ATOM 918 C CA . ASP A 1 105 ? -5.492 9.046 4.967 1.00 90.88 105 ASP A CA 1
ATOM 919 C C . ASP A 1 105 ? -4.663 7.767 5.159 1.00 90.88 105 ASP A C 1
ATOM 921 O O . ASP A 1 105 ? -5.133 6.849 5.826 1.00 90.88 105 ASP A O 1
ATOM 925 N N . LEU A 1 106 ? -3.402 7.739 4.712 1.00 89.12 106 LEU A N 1
ATOM 926 C CA . LEU A 1 106 ? -2.465 6.639 4.981 1.00 89.12 106 LEU A CA 1
ATOM 927 C C . LEU A 1 106 ? -2.384 6.286 6.471 1.00 89.12 106 LEU A C 1
ATOM 929 O O . LEU A 1 106 ? -2.447 5.115 6.862 1.00 89.12 106 LEU A O 1
ATOM 933 N N . VAL A 1 107 ? -2.245 7.309 7.318 1.00 87.50 107 VAL A N 1
ATOM 934 C CA . VAL A 1 107 ? -2.113 7.143 8.768 1.00 87.50 107 VAL A CA 1
ATOM 935 C C . VAL A 1 107 ? -3.438 6.679 9.365 1.00 87.50 107 VAL A C 1
ATOM 937 O O . VAL A 1 107 ? -3.446 5.764 10.186 1.00 87.50 107 VAL A O 1
ATOM 940 N N . ILE A 1 108 ? -4.554 7.263 8.924 1.00 91.56 108 ILE A N 1
ATOM 941 C CA . ILE A 1 108 ? -5.903 6.900 9.380 1.00 91.56 108 ILE A CA 1
ATOM 942 C C . ILE A 1 108 ? -6.209 5.438 9.037 1.00 91.56 108 ILE A C 1
ATOM 944 O O . ILE A 1 108 ? -6.621 4.676 9.914 1.00 91.56 108 ILE A O 1
ATOM 948 N N . HIS A 1 109 ? -5.948 5.021 7.797 1.00 93.50 109 HIS A N 1
ATOM 949 C CA . HIS A 1 109 ? -6.121 3.643 7.341 1.00 93.50 109 HIS A CA 1
ATOM 950 C C . HIS A 1 109 ? -5.239 2.690 8.143 1.00 93.50 109 HIS A C 1
ATOM 952 O O . HIS A 1 109 ? -5.735 1.711 8.693 1.00 93.50 109 HIS A O 1
ATOM 958 N N . THR A 1 110 ? -3.949 3.004 8.280 1.00 89.56 110 THR A N 1
ATOM 959 C CA . THR A 1 110 ? -3.010 2.173 9.046 1.00 89.56 110 THR A CA 1
ATOM 960 C C . THR A 1 110 ? -3.486 1.980 10.482 1.00 89.56 110 THR A C 1
ATOM 962 O O . THR A 1 110 ? -3.571 0.846 10.946 1.00 89.56 110 THR A O 1
ATOM 965 N N . MET A 1 111 ? -3.869 3.055 11.175 1.00 89.69 111 MET A N 1
ATOM 966 C CA . MET A 1 111 ? -4.378 2.961 12.545 1.00 89.69 111 MET A CA 1
ATOM 967 C C . MET A 1 111 ? -5.669 2.146 12.634 1.00 89.69 111 MET A C 1
ATOM 969 O O . MET A 1 111 ? -5.783 1.297 13.513 1.00 89.69 111 MET A O 1
ATOM 973 N N . THR A 1 112 ? -6.614 2.379 11.720 1.00 93.12 112 THR A N 1
ATOM 974 C CA . THR A 1 112 ? -7.896 1.659 11.675 1.00 93.12 112 THR A CA 1
ATOM 975 C C . THR A 1 112 ? -7.660 0.161 11.516 1.00 93.12 112 THR A C 1
ATOM 977 O O . THR A 1 112 ? -8.139 -0.652 12.301 1.00 93.12 112 THR A O 1
ATOM 980 N N . ILE A 1 113 ? -6.843 -0.213 10.536 1.00 92.62 113 ILE A N 1
ATOM 981 C CA . ILE A 1 113 ? -6.551 -1.606 10.230 1.00 92.62 113 ILE A CA 1
ATOM 982 C C . ILE A 1 113 ? -5.800 -2.266 11.393 1.00 92.62 113 ILE A C 1
ATOM 984 O O . ILE A 1 113 ? -6.232 -3.319 11.861 1.00 92.62 113 ILE A O 1
ATOM 988 N N . TYR A 1 114 ? -4.749 -1.645 11.936 1.00 89.25 114 TYR A N 1
ATOM 989 C CA . TYR A 1 114 ? -4.019 -2.184 13.096 1.00 89.25 114 TYR A CA 1
ATOM 990 C C . TYR A 1 114 ? -4.897 -2.334 14.346 1.00 89.25 114 TYR A C 1
ATOM 992 O O . TYR A 1 114 ? -4.716 -3.274 15.122 1.00 89.25 114 TYR A O 1
ATOM 1000 N N . LYS A 1 115 ? -5.860 -1.428 14.540 1.00 90.44 115 LYS A N 1
ATOM 1001 C CA . LYS A 1 115 ? -6.781 -1.472 15.672 1.00 90.44 115 LYS A CA 1
ATOM 1002 C C . LYS A 1 115 ? -7.831 -2.573 15.518 1.00 90.44 115 LYS A C 1
ATOM 1004 O O . LYS A 1 115 ? -8.012 -3.338 16.461 1.00 90.44 115 LYS A O 1
ATOM 1009 N N . PHE A 1 116 ? -8.498 -2.664 14.369 1.00 93.94 116 PHE A N 1
ATOM 1010 C CA . PHE A 1 116 ? -9.745 -3.430 14.239 1.00 93.94 116 PHE A CA 1
ATOM 1011 C C . PHE A 1 116 ? -9.633 -4.714 13.410 1.00 93.94 116 PHE A C 1
ATOM 1013 O O . PHE A 1 116 ? -10.378 -5.663 13.668 1.00 93.94 116 PHE A O 1
ATOM 1020 N N . ALA A 1 117 ? -8.683 -4.812 12.478 1.00 93.25 117 ALA A N 1
ATOM 1021 C CA . ALA A 1 117 ? -8.501 -6.015 11.667 1.00 93.25 117 ALA A CA 1
ATOM 1022 C C . ALA A 1 117 ? -7.518 -6.992 12.321 1.00 93.25 117 ALA A C 1
ATOM 1024 O O . ALA A 1 117 ? -6.443 -6.594 12.792 1.00 93.25 117 ALA A O 1
ATOM 1025 N N . GLN A 1 118 ? -7.869 -8.282 12.296 1.00 90.38 118 GLN A N 1
ATOM 1026 C CA . GLN A 1 118 ? -6.905 -9.339 12.572 1.00 90.38 118 GLN A CA 1
ATOM 1027 C C . GLN A 1 118 ? -5.856 -9.378 11.470 1.00 90.38 118 GLN A C 1
ATOM 1029 O O . GLN A 1 118 ? -6.067 -8.953 10.334 1.00 90.38 118 GLN A O 1
ATOM 1034 N N . SER A 1 119 ? -4.698 -9.898 11.822 1.00 85.44 119 SER A N 1
ATOM 1035 C CA . SER A 1 119 ? -3.528 -9.823 10.976 1.00 85.44 119 SER A CA 1
ATOM 1036 C C . SER A 1 119 ? -3.664 -10.677 9.699 1.00 85.44 119 SER A C 1
ATOM 1038 O O . SER A 1 119 ? -3.404 -10.174 8.610 1.00 85.44 119 SER A O 1
ATOM 1040 N N . PHE A 1 120 ? -4.249 -11.876 9.812 1.00 88.50 120 PHE A N 1
ATOM 1041 C CA . PHE A 1 120 ? -4.611 -12.749 8.684 1.00 88.50 120 PHE A CA 1
ATOM 1042 C C . PHE A 1 120 ? -5.705 -12.176 7.765 1.00 88.50 120 PHE A C 1
ATOM 1044 O O . PHE A 1 120 ? -5.937 -12.707 6.687 1.00 88.50 120 PHE A O 1
ATOM 1051 N N . GLN A 1 121 ? -6.406 -11.110 8.171 1.00 93.81 121 GLN A N 1
ATOM 1052 C CA . GLN A 1 121 ? -7.409 -10.443 7.329 1.00 93.81 121 GLN A CA 1
ATOM 1053 C C . GLN A 1 121 ? -6.785 -9.367 6.427 1.00 93.81 121 GLN A C 1
ATOM 1055 O O . GLN A 1 121 ? -7.508 -8.680 5.705 1.00 93.81 121 GLN A O 1
ATOM 1060 N N . VAL A 1 122 ? -5.465 -9.178 6.484 1.00 93.12 122 VAL A N 1
ATOM 1061 C CA . VAL A 1 122 ? -4.753 -8.171 5.696 1.00 93.12 122 VAL A CA 1
ATOM 1062 C C . VAL A 1 122 ? -3.797 -8.853 4.730 1.00 93.12 122 VAL A C 1
ATOM 1064 O O . VAL A 1 122 ? -2.968 -9.663 5.134 1.00 93.12 122 VAL A O 1
ATOM 1067 N N . HIS A 1 123 ? -3.880 -8.494 3.454 1.00 93.50 123 HIS A N 1
ATOM 1068 C CA . HIS A 1 123 ? -3.100 -9.117 2.392 1.00 93.50 123 HIS A CA 1
ATOM 1069 C C . HIS A 1 123 ? -2.125 -8.126 1.746 1.00 93.50 123 HIS A C 1
AT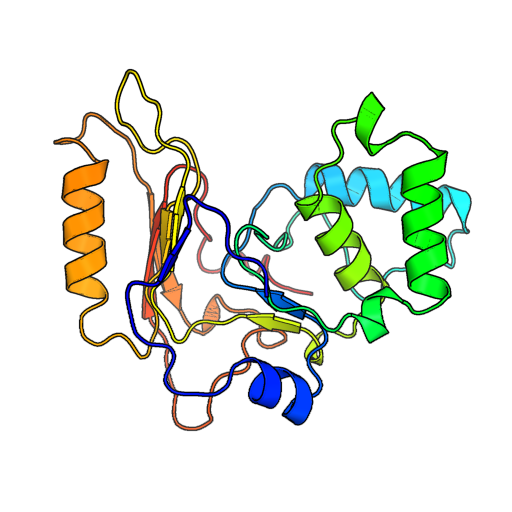OM 1071 O O . HIS A 1 123 ? -2.511 -7.023 1.355 1.00 93.50 123 HIS A O 1
ATOM 1077 N N . ARG A 1 124 ? -0.855 -8.516 1.597 1.00 92.62 124 ARG A N 1
ATOM 1078 C CA . ARG A 1 124 ? 0.112 -7.782 0.774 1.00 92.62 124 ARG A CA 1
ATOM 1079 C C . ARG A 1 124 ? 0.179 -8.418 -0.613 1.00 92.62 124 ARG A C 1
ATOM 1081 O O . ARG A 1 124 ? 0.694 -9.523 -0.752 1.00 92.62 124 ARG A O 1
ATOM 1088 N N . PHE A 1 125 ? -0.284 -7.695 -1.627 1.00 94.25 125 PHE A N 1
ATOM 1089 C CA . PHE A 1 125 ? -0.134 -8.104 -3.021 1.00 94.25 125 PHE A CA 1
ATOM 1090 C C . PHE A 1 125 ? 1.337 -8.009 -3.430 1.00 94.25 125 PHE A C 1
ATOM 1092 O O . PHE A 1 125 ? 1.993 -6.986 -3.213 1.00 94.25 125 PHE A O 1
ATOM 1099 N N . LEU A 1 126 ? 1.861 -9.088 -4.004 1.00 93.88 126 LEU A N 1
ATOM 1100 C CA . LEU A 1 126 ? 3.269 -9.232 -4.398 1.00 93.88 126 LEU A CA 1
ATOM 1101 C C . LEU A 1 126 ? 3.420 -9.830 -5.801 1.00 93.88 126 LEU A C 1
ATOM 1103 O O . LEU A 1 126 ? 4.532 -10.056 -6.264 1.00 93.88 126 LEU A O 1
ATOM 1107 N N . ASP A 1 127 ? 2.308 -10.115 -6.463 1.00 94.69 127 ASP A N 1
ATOM 1108 C CA . ASP A 1 127 ? 2.195 -10.885 -7.694 1.00 94.69 127 ASP A CA 1
ATOM 1109 C C . ASP A 1 127 ? 2.387 -10.031 -8.953 1.00 94.69 127 ASP A C 1
ATOM 1111 O O . ASP A 1 127 ? 2.960 -10.522 -9.922 1.00 94.69 127 ASP A O 1
ATOM 1115 N N . PHE A 1 128 ? 2.034 -8.742 -8.914 1.00 96.12 128 PHE A N 1
ATOM 1116 C CA . PHE A 1 128 ? 2.174 -7.815 -10.044 1.00 96.12 128 PHE A CA 1
ATOM 1117 C C . PHE A 1 128 ? 3.169 -6.670 -9.793 1.00 96.12 128 PHE A C 1
ATOM 1119 O O . PHE A 1 128 ? 3.351 -6.192 -8.666 1.00 96.12 128 PHE A O 1
ATOM 1126 N N . THR A 1 129 ? 3.817 -6.203 -10.864 1.00 97.12 129 THR A N 1
ATOM 1127 C CA . THR A 1 129 ? 4.735 -5.058 -10.822 1.00 97.12 129 THR A CA 1
ATOM 1128 C C . THR A 1 129 ? 3.942 -3.761 -10.736 1.00 97.12 129 THR A C 1
ATOM 1130 O O . THR A 1 129 ? 3.086 -3.479 -11.579 1.00 97.12 129 THR A O 1
ATOM 1133 N N . TYR A 1 130 ? 4.241 -2.970 -9.709 1.00 96.94 130 TYR A N 1
ATOM 1134 C CA . TYR A 1 130 ? 3.536 -1.736 -9.382 1.00 96.94 130 TYR A CA 1
ATOM 1135 C C . TYR A 1 130 ? 4.514 -0.575 -9.275 1.00 96.94 130 TYR A C 1
ATOM 1137 O O . TYR A 1 130 ? 5.579 -0.712 -8.671 1.00 96.94 130 TYR A O 1
ATOM 1145 N N . GLU A 1 131 ? 4.127 0.564 -9.832 1.00 95.56 131 GLU A N 1
ATOM 1146 C CA . GLU A 1 131 ? 4.822 1.838 -9.698 1.00 95.56 131 GLU A CA 1
ATOM 1147 C C . GLU A 1 131 ? 3.872 2.872 -9.106 1.00 95.56 131 GLU A C 1
ATOM 1149 O O . GLU A 1 131 ? 2.714 2.955 -9.498 1.00 95.56 131 GLU A O 1
ATOM 1154 N N . HIS A 1 132 ? 4.384 3.688 -8.198 1.00 93.94 132 HIS A N 1
ATOM 1155 C CA . HIS A 1 132 ? 3.783 4.960 -7.828 1.00 93.94 132 HIS A CA 1
ATOM 1156 C C . HIS A 1 132 ? 4.897 5.880 -7.366 1.00 93.94 132 HIS A C 1
ATOM 1158 O O . HIS A 1 132 ? 5.754 5.449 -6.592 1.00 93.94 132 HIS A O 1
ATOM 1164 N N . GLY A 1 133 ? 4.893 7.139 -7.785 1.00 90.88 133 GLY A N 1
ATOM 1165 C CA . GLY A 1 133 ? 5.883 8.059 -7.264 1.00 90.88 133 GLY A CA 1
ATOM 1166 C C . GLY A 1 133 ? 5.724 9.500 -7.697 1.00 90.88 133 GLY A C 1
ATOM 1167 O O . GLY A 1 133 ? 5.242 9.814 -8.781 1.00 90.88 133 GLY A O 1
ATOM 1168 N N . THR A 1 134 ? 6.211 10.384 -6.835 1.00 89.25 134 THR A N 1
ATOM 1169 C CA . THR A 1 134 ? 6.202 11.825 -7.064 1.00 89.25 134 THR A CA 1
ATOM 1170 C C . THR A 1 134 ? 7.483 12.241 -7.763 1.00 89.25 134 THR A C 1
ATOM 1172 O O . THR A 1 134 ? 8.583 12.001 -7.261 1.00 89.25 134 THR A O 1
ATOM 1175 N N . ILE A 1 135 ? 7.344 12.910 -8.901 1.00 88.75 135 ILE A N 1
ATOM 1176 C CA . ILE A 1 135 ? 8.462 13.436 -9.681 1.00 88.75 135 ILE A CA 1
ATOM 1177 C C . ILE A 1 135 ? 8.546 14.942 -9.440 1.00 88.75 135 ILE A C 1
ATOM 1179 O O . ILE A 1 135 ? 7.542 15.647 -9.527 1.00 88.75 135 ILE A O 1
ATOM 1183 N N . ASP A 1 136 ? 9.740 15.450 -9.153 1.00 89.44 136 ASP A N 1
ATOM 1184 C CA . ASP A 1 136 ? 9.980 16.891 -9.152 1.00 89.44 136 ASP A CA 1
ATOM 1185 C C . ASP A 1 136 ? 9.971 17.404 -10.596 1.00 89.44 136 ASP A C 1
ATOM 1187 O O . ASP A 1 136 ? 10.809 17.017 -11.402 1.00 89.44 136 ASP A O 1
ATOM 1191 N N . ASN A 1 137 ? 9.046 18.299 -10.932 1.00 88.75 137 ASN A N 1
ATOM 1192 C CA . ASN A 1 137 ? 8.918 18.837 -12.290 1.00 88.75 137 ASN A CA 1
ATOM 1193 C C . ASN A 1 137 ? 10.132 19.665 -12.752 1.00 88.75 137 ASN A C 1
ATOM 1195 O O . ASN A 1 137 ? 10.306 19.865 -13.952 1.00 88.75 137 ASN A O 1
ATOM 1199 N N . THR A 1 138 ? 10.970 20.140 -11.829 1.00 89.69 138 THR A N 1
ATOM 1200 C CA . THR A 1 138 ? 12.159 20.950 -12.135 1.00 89.69 138 THR A CA 1
ATOM 1201 C C . THR A 1 138 ? 13.353 20.063 -12.456 1.00 89.69 138 THR A C 1
ATOM 1203 O O . THR A 1 138 ? 13.987 20.202 -13.500 1.00 89.69 138 THR A O 1
ATOM 1206 N N . THR A 1 139 ? 13.669 19.132 -11.555 1.00 88.75 139 THR A N 1
ATOM 1207 C CA . THR A 1 139 ? 14.832 18.244 -11.697 1.00 88.75 139 THR A CA 1
ATOM 1208 C C . THR A 1 139 ? 14.499 16.980 -12.485 1.00 88.75 139 THR A C 1
ATOM 1210 O O . THR A 1 139 ? 15.388 16.331 -13.034 1.00 88.75 139 THR A O 1
ATOM 1213 N N . GLY A 1 140 ? 13.218 16.617 -12.567 1.00 87.88 140 GLY A N 1
ATOM 1214 C CA . GLY A 1 140 ? 12.683 15.333 -13.023 1.00 87.88 140 GLY A CA 1
ATOM 1215 C C . GLY A 1 140 ? 13.130 14.138 -12.183 1.00 87.88 140 GLY A C 1
ATOM 1216 O O . GLY A 1 140 ? 12.992 13.005 -12.645 1.00 87.88 140 GLY A O 1
ATOM 1217 N N . CYS A 1 141 ? 13.698 14.375 -10.998 1.00 89.62 141 CYS A N 1
ATOM 1218 C CA . CYS A 1 141 ? 14.057 13.314 -10.072 1.00 89.62 141 CYS A CA 1
ATOM 1219 C C . CYS A 1 141 ? 12.812 12.750 -9.392 1.00 89.62 141 CYS A C 1
ATOM 1221 O O . CYS A 1 141 ? 11.858 13.471 -9.091 1.00 89.62 141 CYS A O 1
ATOM 1223 N N . LEU A 1 142 ? 12.840 11.446 -9.129 1.00 89.00 142 LEU A N 1
ATOM 1224 C CA . LEU A 1 142 ? 11.879 10.809 -8.242 1.00 89.00 142 LEU A CA 1
ATOM 1225 C C . LEU A 1 142 ? 12.155 11.293 -6.811 1.00 89.00 142 LEU A C 1
ATOM 1227 O O . LEU A 1 142 ? 13.264 11.124 -6.309 1.00 89.00 142 LEU A O 1
ATOM 1231 N N . MET A 1 143 ? 11.160 11.904 -6.177 1.00 86.19 143 MET A N 1
ATOM 1232 C CA . MET A 1 143 ? 11.259 12.435 -4.814 1.00 86.19 143 MET A CA 1
ATOM 1233 C C . MET A 1 143 ? 10.717 11.451 -3.781 1.00 86.19 143 MET A C 1
ATOM 1235 O O . MET A 1 143 ? 11.286 11.319 -2.701 1.00 86.19 143 MET A O 1
ATOM 1239 N N . TRP A 1 144 ? 9.632 10.757 -4.131 1.00 85.00 144 TRP A N 1
ATOM 1240 C CA . TRP A 1 144 ? 8.948 9.790 -3.275 1.00 85.00 144 TRP A CA 1
ATOM 1241 C C . TRP A 1 144 ? 8.415 8.628 -4.101 1.00 85.00 144 TRP A C 1
ATOM 1243 O O . TRP A 1 144 ? 8.132 8.786 -5.288 1.00 85.00 144 TRP A O 1
ATOM 1253 N N . GLY A 1 145 ? 8.238 7.480 -3.451 1.00 88.38 145 GLY A N 1
ATOM 1254 C CA . GLY A 1 145 ? 7.714 6.276 -4.085 1.00 88.38 145 GLY A CA 1
ATOM 1255 C C . GLY A 1 145 ? 8.764 5.552 -4.926 1.00 88.38 145 GLY A C 1
ATOM 1256 O O . GLY A 1 145 ? 9.964 5.666 -4.677 1.00 88.38 145 GLY A O 1
ATOM 1257 N N . GLY A 1 146 ? 8.312 4.764 -5.893 1.00 92.12 146 GLY A N 1
ATOM 1258 C CA . GLY A 1 146 ? 9.150 3.962 -6.769 1.00 92.12 146 GLY A CA 1
ATOM 1259 C C . GLY A 1 146 ? 8.392 2.839 -7.460 1.00 92.12 146 GLY A C 1
ATOM 1260 O O . GLY A 1 146 ? 7.171 2.880 -7.595 1.00 92.12 146 GLY A O 1
ATOM 1261 N N . MET A 1 147 ? 9.136 1.820 -7.877 1.00 94.56 147 MET A N 1
ATOM 1262 C CA . MET A 1 147 ? 8.620 0.625 -8.535 1.00 94.56 147 MET A CA 1
ATOM 1263 C C . MET A 1 147 ? 9.038 -0.627 -7.762 1.00 94.56 147 MET A C 1
ATOM 1265 O O . MET A 1 147 ? 10.210 -0.779 -7.409 1.00 94.56 147 MET A O 1
ATOM 1269 N N . GLN A 1 148 ? 8.093 -1.537 -7.524 1.00 94.31 148 GLN A N 1
ATOM 1270 C CA . GLN A 1 148 ? 8.335 -2.850 -6.923 1.00 94.31 148 GLN A CA 1
ATOM 1271 C C . GLN A 1 148 ? 7.904 -3.958 -7.887 1.00 94.31 148 GLN A C 1
ATOM 1273 O O . GLN A 1 148 ? 6.778 -3.956 -8.390 1.00 94.31 148 GLN A O 1
ATOM 1278 N N . ALA A 1 149 ? 8.803 -4.916 -8.116 1.00 96.25 149 ALA A N 1
ATOM 1279 C CA . ALA A 1 149 ? 8.564 -6.096 -8.939 1.00 96.25 149 ALA A CA 1
ATOM 1280 C C . ALA A 1 149 ? 7.432 -6.971 -8.378 1.00 96.25 149 ALA A C 1
ATOM 1282 O O . ALA A 1 149 ? 7.253 -7.061 -7.159 1.00 96.25 149 ALA A O 1
ATOM 1283 N N . GLY A 1 150 ? 6.693 -7.632 -9.271 1.00 95.38 150 GLY A N 1
ATOM 1284 C CA . GLY A 1 150 ? 5.768 -8.716 -8.939 1.00 95.38 150 GLY A CA 1
ATOM 1285 C C . GLY A 1 150 ? 6.358 -10.092 -9.239 1.00 95.38 150 GLY A C 1
ATOM 1286 O O . GLY A 1 150 ? 7.043 -10.253 -10.246 1.00 95.38 150 GLY A O 1
ATOM 1287 N N . TYR A 1 151 ? 6.079 -11.103 -8.411 1.00 93.69 151 TYR A N 1
ATOM 1288 C CA . TYR A 1 151 ? 6.633 -12.451 -8.612 1.00 93.69 151 TYR A CA 1
ATOM 1289 C C . TYR A 1 151 ? 6.047 -13.184 -9.832 1.00 93.69 151 TYR A C 1
ATOM 1291 O O . TYR A 1 151 ? 6.643 -14.163 -10.275 1.00 93.69 151 TYR A O 1
ATOM 1299 N N . ARG A 1 152 ? 4.905 -12.741 -10.386 1.00 93.81 152 ARG A N 1
ATOM 1300 C CA . ARG A 1 152 ? 4.343 -13.282 -11.641 1.00 93.81 152 ARG A CA 1
ATOM 1301 C C . ARG A 1 152 ? 4.783 -12.508 -12.885 1.00 93.81 152 ARG A C 1
ATOM 1303 O O . ARG A 1 152 ? 4.521 -12.953 -14.000 1.00 93.81 152 ARG A O 1
ATOM 1310 N N . ASP A 1 153 ? 5.450 -11.366 -12.726 1.00 95.19 153 ASP A N 1
ATOM 1311 C CA . ASP A 1 153 ? 5.943 -10.580 -13.855 1.00 95.19 153 ASP A CA 1
ATOM 1312 C C . ASP A 1 153 ? 7.316 -11.088 -14.310 1.00 95.19 153 ASP A C 1
ATOM 1314 O O . ASP A 1 153 ? 8.362 -10.719 -13.776 1.00 95.19 153 ASP A O 1
ATOM 1318 N N . VAL A 1 154 ? 7.306 -11.926 -15.347 1.00 93.56 154 VAL A N 1
ATOM 1319 C CA . VAL A 1 154 ? 8.519 -12.516 -15.939 1.00 93.56 154 VAL A CA 1
ATOM 1320 C C . VAL A 1 154 ? 9.487 -11.478 -16.514 1.00 93.56 154 VAL A C 1
ATOM 1322 O O . VAL A 1 154 ? 10.670 -11.762 -16.678 1.00 93.56 154 VAL A O 1
ATOM 1325 N N . GLU A 1 155 ? 9.018 -10.260 -16.790 1.00 95.88 155 GLU A N 1
ATOM 1326 C CA . GLU A 1 155 ? 9.838 -9.169 -17.310 1.00 95.88 155 GLU A CA 1
ATOM 1327 C C . GLU A 1 155 ? 10.104 -8.079 -16.249 1.00 95.88 155 GLU A C 1
ATOM 1329 O O . GLU A 1 155 ? 10.562 -6.981 -16.597 1.00 95.88 155 GLU A O 1
ATOM 1334 N N . ALA A 1 156 ? 9.8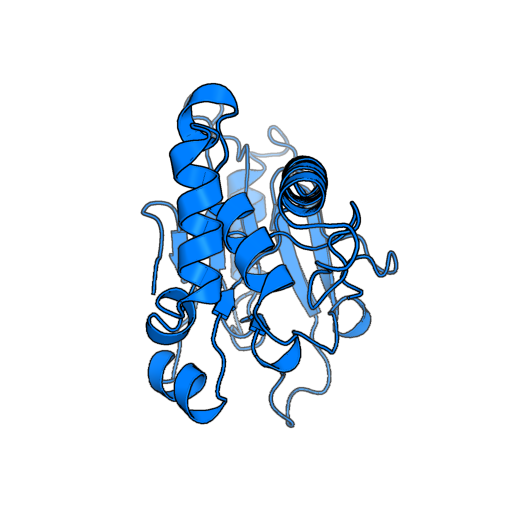31 -8.353 -14.965 1.00 95.25 156 ALA A N 1
ATOM 1335 C CA . ALA A 1 156 ? 9.985 -7.381 -13.883 1.00 95.25 156 ALA A CA 1
ATOM 1336 C C . ALA A 1 156 ? 11.409 -6.820 -13.807 1.00 95.25 156 ALA A C 1
ATOM 1338 O O . ALA A 1 156 ? 11.587 -5.605 -13.782 1.00 95.25 156 ALA A O 1
ATOM 1339 N N . ALA A 1 157 ? 12.431 -7.684 -13.850 1.00 93.88 157 ALA A N 1
ATOM 1340 C CA . ALA A 1 157 ? 13.835 -7.266 -13.780 1.00 93.88 157 ALA A CA 1
ATOM 1341 C C . ALA A 1 157 ? 14.183 -6.249 -14.880 1.00 93.88 157 ALA A C 1
ATOM 1343 O O . ALA A 1 157 ? 14.713 -5.173 -14.619 1.00 93.88 157 ALA A O 1
ATOM 1344 N N . LYS A 1 158 ? 13.770 -6.529 -16.121 1.00 95.50 158 LYS A N 1
ATOM 1345 C CA . LYS A 1 158 ? 13.984 -5.627 -17.259 1.00 95.50 158 LYS A CA 1
ATOM 1346 C C . LYS A 1 158 ? 13.238 -4.298 -17.100 1.00 95.50 158 LYS A C 1
ATOM 1348 O O . LYS A 1 158 ? 13.761 -3.258 -17.506 1.00 95.50 158 LYS A O 1
ATOM 1353 N N . ARG A 1 159 ? 12.021 -4.313 -16.538 1.00 96.19 159 ARG A N 1
ATOM 1354 C CA . ARG A 1 159 ? 11.239 -3.095 -16.247 1.00 96.19 159 ARG A CA 1
ATOM 1355 C C . ARG A 1 159 ? 11.920 -2.242 -15.191 1.00 96.19 159 ARG A C 1
ATOM 1357 O O . ARG A 1 159 ? 12.094 -1.051 -15.427 1.00 96.19 159 ARG A O 1
ATOM 1364 N N . LEU A 1 160 ? 12.352 -2.841 -14.083 1.00 95.44 160 LEU A N 1
ATOM 1365 C CA . LEU A 1 160 ? 13.017 -2.114 -13.007 1.00 95.44 160 LEU A CA 1
ATOM 1366 C C . LEU A 1 160 ? 14.398 -1.597 -13.423 1.00 95.44 160 LEU A C 1
ATOM 1368 O O . LEU A 1 160 ? 14.733 -0.466 -13.084 1.00 95.44 160 LEU A O 1
ATOM 1372 N N . ASP A 1 161 ? 15.155 -2.340 -14.230 1.00 94.00 161 ASP A N 1
ATOM 1373 C CA . ASP A 1 161 ? 16.428 -1.863 -14.788 1.00 94.00 161 ASP A CA 1
ATOM 1374 C C . ASP A 1 161 ? 16.235 -0.680 -15.744 1.00 94.00 161 ASP A C 1
ATOM 1376 O O . ASP A 1 161 ? 17.025 0.270 -15.761 1.00 94.00 161 ASP A O 1
ATOM 1380 N N . LYS A 1 162 ? 15.177 -0.716 -16.563 1.00 94.62 162 LYS A N 1
ATOM 1381 C CA . LYS A 1 162 ? 14.792 0.423 -17.402 1.00 94.62 162 LYS A CA 1
ATOM 1382 C C . LYS A 1 162 ? 14.390 1.617 -16.532 1.00 94.62 162 LYS A C 1
ATOM 1384 O O . LYS A 1 162 ? 14.947 2.697 -16.711 1.00 94.62 162 LYS A O 1
ATOM 1389 N N . TYR A 1 163 ? 13.497 1.400 -15.568 1.00 94.44 163 TYR A N 1
ATOM 1390 C CA . TYR A 1 163 ? 13.019 2.421 -14.642 1.00 94.44 163 TYR A CA 1
ATOM 1391 C C . TYR A 1 163 ? 14.171 3.082 -13.885 1.00 94.44 163 TYR A C 1
ATOM 1393 O O . TYR A 1 163 ? 14.286 4.303 -13.871 1.00 94.44 163 TYR A O 1
ATOM 1401 N N . HIS A 1 164 ? 15.084 2.293 -13.320 1.00 92.94 164 HIS A N 1
ATOM 1402 C CA . HIS A 1 164 ? 16.241 2.812 -12.608 1.00 92.94 164 HIS A CA 1
ATOM 1403 C C . HIS A 1 164 ? 17.122 3.691 -13.503 1.00 92.94 164 HIS A C 1
ATOM 1405 O O . HIS A 1 164 ? 17.507 4.783 -13.089 1.00 92.94 164 HIS A O 1
ATOM 1411 N N . ARG A 1 165 ? 17.418 3.270 -14.741 1.00 91.06 165 ARG A N 1
ATOM 1412 C CA . ARG A 1 165 ? 18.216 4.085 -15.675 1.00 91.06 165 ARG A CA 1
ATOM 1413 C C . ARG A 1 165 ? 17.533 5.412 -15.998 1.00 91.06 165 ARG A C 1
ATOM 1415 O O . ARG A 1 165 ? 18.164 6.457 -15.903 1.00 91.06 165 ARG A O 1
ATOM 1422 N N . GLU A 1 166 ? 16.241 5.381 -16.307 1.00 90.75 166 GLU A N 1
ATOM 1423 C CA . GLU A 1 166 ? 15.472 6.586 -16.642 1.00 90.75 166 GLU A CA 1
ATOM 1424 C C . GLU A 1 166 ? 15.344 7.546 -15.450 1.00 90.75 166 GLU A C 1
ATOM 1426 O O . GLU A 1 166 ? 15.456 8.762 -15.610 1.00 90.75 166 GLU A O 1
ATOM 1431 N N . ARG A 1 167 ? 15.139 7.012 -14.240 1.00 91.25 167 ARG A N 1
ATOM 1432 C CA . ARG A 1 167 ? 14.917 7.811 -13.027 1.00 91.25 167 ARG A CA 1
ATOM 1433 C C . ARG A 1 167 ? 16.193 8.278 -12.339 1.00 91.25 167 ARG A C 1
ATOM 1435 O O . ARG A 1 167 ? 16.155 9.310 -11.680 1.00 91.25 167 ARG A O 1
ATOM 1442 N N . SER A 1 168 ? 17.302 7.555 -12.478 1.00 87.75 168 SER A N 1
ATOM 1443 C CA . SER A 1 168 ? 18.598 7.966 -11.914 1.00 87.75 168 SER A CA 1
ATOM 1444 C C . SER A 1 168 ? 19.227 9.130 -12.678 1.00 87.75 168 SER A C 1
ATOM 1446 O O . SER A 1 168 ? 20.088 9.809 -12.122 1.00 87.75 168 SER A O 1
ATOM 1448 N N . LYS A 1 169 ? 18.794 9.383 -13.925 1.00 85.69 169 LYS A N 1
ATOM 1449 C CA . LYS A 1 169 ? 19.278 10.480 -14.782 1.00 85.69 169 LYS A CA 1
ATOM 1450 C C . LYS A 1 169 ? 20.807 10.549 -14.833 1.00 85.69 169 LYS A C 1
ATOM 1452 O O . LYS A 1 169 ? 21.401 11.553 -14.449 1.00 85.69 169 LYS A O 1
ATOM 1457 N N . ASP A 1 170 ? 21.431 9.442 -15.231 1.00 83.19 170 ASP A N 1
ATOM 1458 C CA . ASP A 1 170 ? 22.893 9.289 -15.289 1.00 83.19 170 ASP A CA 1
ATOM 1459 C C . ASP A 1 170 ? 23.601 9.591 -13.951 1.00 83.19 170 ASP A C 1
ATOM 1461 O O . ASP A 1 170 ? 24.730 10.076 -13.908 1.00 83.19 170 ASP A O 1
ATOM 1465 N N . GLY A 1 171 ? 22.926 9.300 -12.834 1.00 82.81 171 GLY A N 1
ATOM 1466 C CA . GLY A 1 171 ? 23.429 9.512 -11.476 1.00 82.81 171 GLY A CA 1
ATOM 1467 C C . GLY A 1 171 ? 23.109 10.885 -10.877 1.00 82.81 171 GLY A C 1
ATOM 1468 O O . GLY A 1 171 ? 23.486 11.139 -9.735 1.00 82.81 171 GLY A O 1
ATOM 1469 N N . ALA A 1 172 ? 22.395 11.759 -11.594 1.00 87.31 172 ALA A N 1
ATOM 1470 C CA . ALA A 1 172 ? 21.953 13.047 -11.059 1.00 87.31 172 ALA A CA 1
ATOM 1471 C C . ALA A 1 172 ? 20.887 12.910 -9.955 1.00 87.31 172 ALA A C 1
ATOM 1473 O O . ALA A 1 172 ? 20.774 13.790 -9.102 1.00 87.31 172 ALA A O 1
ATOM 1474 N N . CYS A 1 173 ? 20.120 11.816 -9.952 1.00 89.75 173 CYS A N 1
ATOM 1475 C CA . CYS A 1 173 ? 19.108 11.520 -8.941 1.00 89.75 173 CYS A CA 1
ATOM 1476 C C . CYS A 1 173 ? 19.509 10.284 -8.125 1.00 89.75 173 CYS A C 1
ATOM 1478 O O . CYS A 1 173 ? 19.836 9.236 -8.684 1.00 89.75 173 CYS A O 1
ATOM 1480 N N . VAL A 1 174 ? 19.438 10.385 -6.795 1.00 86.94 174 VAL A N 1
ATOM 1481 C CA . VAL A 1 174 ? 19.753 9.270 -5.892 1.00 86.94 174 VAL A CA 1
ATOM 1482 C C . VAL A 1 174 ? 18.539 8.356 -5.758 1.00 86.94 174 VAL A C 1
ATOM 1484 O O . VAL A 1 174 ? 17.476 8.789 -5.316 1.00 86.94 174 VAL A O 1
ATOM 1487 N N . LEU A 1 175 ? 18.719 7.082 -6.096 1.00 86.00 175 LEU A N 1
ATOM 1488 C CA . LEU A 1 175 ? 17.719 6.034 -5.923 1.00 86.00 175 LEU A CA 1
ATOM 1489 C C . LEU A 1 175 ? 18.298 4.913 -5.077 1.00 86.00 175 LEU A C 1
ATOM 1491 O O . LEU A 1 175 ? 19.446 4.511 -5.263 1.00 86.00 175 LEU A O 1
ATOM 1495 N N . ASN A 1 176 ? 17.477 4.380 -4.184 1.00 86.31 176 ASN A N 1
ATOM 1496 C CA . ASN A 1 176 ? 17.822 3.200 -3.417 1.00 86.31 176 ASN A CA 1
ATOM 1497 C C . ASN A 1 176 ? 17.229 1.964 -4.087 1.00 86.31 176 ASN A C 1
ATOM 1499 O O . ASN A 1 176 ? 16.096 1.979 -4.576 1.00 86.31 176 ASN A O 1
ATOM 1503 N N . GLN A 1 177 ? 18.002 0.883 -4.074 1.00 85.75 177 GLN A N 1
ATOM 1504 C CA . GLN A 1 177 ? 17.565 -0.421 -4.540 1.00 85.75 177 GLN A CA 1
ATOM 1505 C C . GLN A 1 177 ? 17.597 -1.413 -3.386 1.00 85.75 177 GLN A C 1
ATOM 1507 O O . GLN A 1 177 ? 18.547 -1.441 -2.605 1.00 85.75 177 GLN A O 1
ATOM 1512 N N . THR A 1 178 ? 16.561 -2.235 -3.287 1.00 86.31 178 THR A N 1
ATOM 1513 C CA . THR A 1 178 ? 16.509 -3.358 -2.350 1.00 86.31 178 THR A CA 1
ATOM 1514 C C . THR A 1 178 ? 15.892 -4.567 -3.036 1.00 86.31 178 THR A C 1
ATOM 1516 O O . THR A 1 178 ? 15.175 -4.430 -4.030 1.00 86.31 178 THR A O 1
ATOM 1519 N N . ILE A 1 179 ? 16.183 -5.754 -2.517 1.00 86.44 179 ILE A N 1
ATOM 1520 C CA . ILE A 1 179 ? 15.542 -6.996 -2.935 1.00 86.44 179 ILE A CA 1
ATOM 1521 C C . ILE A 1 179 ? 14.761 -7.494 -1.734 1.00 86.44 179 ILE A C 1
ATOM 1523 O O . ILE A 1 179 ? 15.342 -7.807 -0.701 1.00 86.44 179 ILE A O 1
ATOM 1527 N N . LEU A 1 180 ? 13.444 -7.547 -1.886 1.00 83.44 180 LEU A N 1
ATOM 1528 C CA . LEU A 1 180 ? 12.548 -8.085 -0.882 1.00 83.44 180 LEU A CA 1
ATOM 1529 C C . LEU A 1 180 ? 12.497 -9.602 -1.021 1.00 83.44 180 LEU A C 1
ATOM 1531 O O . LEU A 1 180 ? 12.054 -10.114 -2.054 1.00 83.44 180 LEU A O 1
ATOM 1535 N N . THR A 1 181 ? 12.946 -10.311 0.008 1.00 83.69 181 THR A N 1
ATOM 1536 C CA . THR A 1 181 ? 12.895 -11.772 0.053 1.00 83.69 181 THR A CA 1
ATOM 1537 C C . THR A 1 181 ? 11.746 -12.270 0.922 1.00 83.69 181 THR A C 1
ATOM 1539 O O . THR A 1 181 ? 11.110 -11.499 1.639 1.00 83.69 181 THR A O 1
ATOM 1542 N N . LEU A 1 182 ? 11.466 -13.575 0.883 1.00 79.25 182 LEU A N 1
ATOM 1543 C CA . LEU A 1 182 ? 10.452 -14.174 1.756 1.00 79.25 182 LEU A CA 1
ATOM 1544 C C . LEU A 1 182 ? 10.766 -13.982 3.251 1.00 79.25 182 LEU A C 1
ATOM 1546 O O . LEU A 1 182 ? 9.847 -13.805 4.041 1.00 79.25 182 LEU A O 1
ATOM 1550 N N . GLU A 1 183 ? 12.045 -13.981 3.632 1.00 76.44 183 GLU A N 1
ATOM 1551 C CA . GLU A 1 183 ? 12.485 -13.805 5.025 1.00 76.44 183 GLU A CA 1
ATOM 1552 C C . GLU A 1 183 ? 12.255 -12.378 5.542 1.00 76.44 183 GLU A C 1
ATOM 1554 O O . GLU A 1 183 ? 12.125 -12.157 6.746 1.00 76.44 183 GLU A O 1
ATOM 1559 N N . ASP A 1 184 ? 12.166 -11.410 4.630 1.00 75.38 184 ASP A N 1
ATOM 1560 C CA . ASP A 1 184 ? 11.887 -10.014 4.954 1.00 75.38 184 ASP A CA 1
ATOM 1561 C C . ASP A 1 184 ? 10.390 -9.750 5.139 1.00 75.38 184 ASP A C 1
ATOM 1563 O O . ASP A 1 184 ? 9.999 -8.753 5.750 1.00 75.38 184 ASP A O 1
ATOM 1567 N N . LEU A 1 185 ? 9.541 -10.630 4.603 1.00 74.62 185 LEU A N 1
ATOM 1568 C CA . LEU A 1 185 ? 8.096 -10.502 4.657 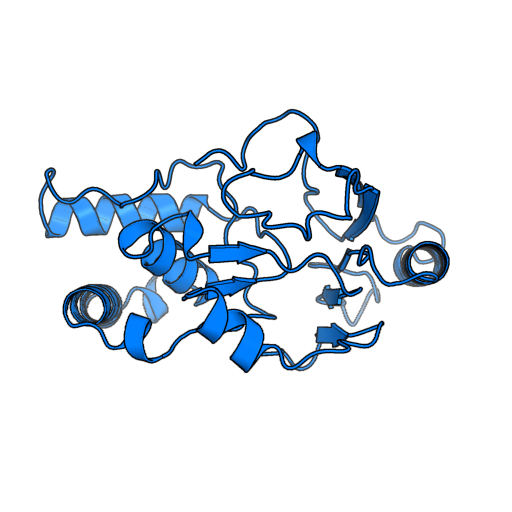1.00 74.62 185 LEU A CA 1
ATOM 1569 C C . LEU A 1 185 ? 7.555 -10.950 6.013 1.00 74.62 185 LEU A C 1
ATOM 1571 O O . LEU A 1 185 ? 7.902 -12.003 6.536 1.00 74.62 185 LEU A O 1
ATOM 1575 N N . SER A 1 186 ? 6.605 -10.181 6.546 1.00 72.75 186 SER A N 1
ATOM 1576 C CA . SER A 1 186 ? 5.794 -10.645 7.670 1.00 72.75 186 SER A CA 1
ATOM 1577 C C . SER A 1 186 ? 4.972 -11.858 7.224 1.00 72.75 186 SER A C 1
ATOM 1579 O O . SER A 1 186 ? 4.122 -11.689 6.337 1.00 72.75 186 SER A O 1
ATOM 1581 N N . PRO A 1 187 ? 5.144 -13.047 7.840 1.00 68.50 187 PRO A N 1
ATOM 1582 C CA . PRO A 1 187 ? 4.356 -14.239 7.499 1.00 68.50 187 PRO A CA 1
ATOM 1583 C C . PRO A 1 187 ? 2.851 -13.990 7.616 1.00 68.50 187 PRO A C 1
ATOM 1585 O O . PRO A 1 187 ? 2.032 -14.632 6.972 1.00 68.50 187 PRO A O 1
ATOM 1588 N N . THR A 1 188 ? 2.503 -13.012 8.441 1.00 70.38 188 THR A N 1
ATOM 1589 C CA . THR A 1 188 ? 1.152 -12.625 8.783 1.00 70.38 188 THR A CA 1
ATOM 1590 C C . THR A 1 188 ? 0.408 -11.875 7.674 1.00 70.38 188 THR A C 1
ATOM 1592 O O . THR A 1 188 ? -0.818 -11.884 7.661 1.00 70.38 188 THR A O 1
ATOM 1595 N N . TYR A 1 189 ? 1.126 -11.210 6.762 1.00 71.94 189 TYR A N 1
ATOM 1596 C CA . TYR A 1 189 ? 0.526 -10.432 5.663 1.00 71.94 189 TYR A CA 1
ATOM 1597 C C . TYR A 1 189 ? 0.907 -10.959 4.281 1.00 71.94 189 TYR A C 1
ATOM 1599 O O . TYR A 1 189 ? 0.224 -10.669 3.295 1.00 71.94 189 TYR A O 1
ATOM 1607 N N . ALA A 1 190 ? 1.996 -11.724 4.203 1.00 73.44 190 ALA A N 1
ATOM 1608 C CA . ALA A 1 190 ? 2.474 -12.344 2.981 1.00 73.44 190 ALA A CA 1
ATOM 1609 C C . ALA A 1 190 ? 1.841 -13.723 2.792 1.00 73.44 190 ALA A C 1
ATOM 1611 O O . ALA A 1 190 ? 2.469 -14.764 2.979 1.00 73.44 190 ALA A O 1
ATOM 1612 N N . HIS A 1 191 ? 0.572 -13.709 2.399 1.00 83.19 191 HIS A N 1
ATOM 1613 C CA . HIS A 1 191 ? -0.146 -14.913 2.011 1.00 83.19 191 HIS A CA 1
ATOM 1614 C C . HIS A 1 191 ? 0.222 -15.263 0.566 1.00 83.19 191 HIS A C 1
ATOM 1616 O O . HIS A 1 191 ? -0.360 -14.733 -0.381 1.00 83.19 191 HIS A O 1
ATOM 1622 N N . LEU A 1 192 ? 1.233 -16.111 0.396 1.00 85.44 192 LEU A N 1
ATOM 1623 C CA . LEU A 1 192 ? 1.669 -16.570 -0.919 1.00 85.44 192 LEU A CA 1
ATOM 1624 C C . LEU A 1 192 ? 0.940 -17.860 -1.328 1.00 85.44 192 LEU A C 1
ATOM 1626 O O . LEU A 1 192 ? 0.650 -18.695 -0.467 1.00 85.44 192 LEU A O 1
ATOM 1630 N N . PRO A 1 193 ? 0.672 -18.056 -2.632 1.00 85.62 193 PRO A N 1
ATOM 1631 C CA . PRO A 1 193 ? 0.237 -19.345 -3.157 1.00 85.62 193 PRO A CA 1
ATOM 1632 C C . PRO A 1 193 ? 1.212 -20.473 -2.782 1.00 85.62 193 PRO A C 1
ATOM 1634 O O . PRO A 1 193 ? 2.422 -20.262 -2.716 1.00 85.62 193 PRO A O 1
ATOM 1637 N N . SER A 1 194 ? 0.698 -21.686 -2.555 1.00 85.06 194 SER A N 1
ATOM 1638 C CA . SER A 1 194 ? 1.489 -22.830 -2.062 1.00 85.06 194 SER A CA 1
ATOM 1639 C C . SER A 1 194 ? 2.618 -23.282 -2.999 1.00 85.06 194 SER A C 1
ATOM 1641 O O . SER A 1 194 ? 3.551 -23.962 -2.575 1.00 85.06 194 SER A O 1
ATOM 1643 N N . ASP A 1 195 ? 2.515 -22.951 -4.282 1.00 86.62 195 ASP A N 1
ATOM 1644 C CA . ASP A 1 195 ? 3.517 -23.210 -5.314 1.00 86.62 195 ASP A CA 1
ATOM 1645 C C . ASP A 1 195 ? 4.704 -22.232 -5.261 1.00 86.62 195 ASP A C 1
ATOM 1647 O O . ASP A 1 195 ? 5.792 -22.561 -5.741 1.00 86.62 195 ASP A O 1
ATOM 1651 N N . ILE A 1 196 ? 4.545 -21.073 -4.614 1.00 85.94 196 ILE A N 1
ATOM 1652 C CA . ILE A 1 196 ? 5.608 -20.082 -4.445 1.00 85.94 196 ILE A CA 1
ATOM 1653 C C . ILE A 1 196 ? 6.450 -20.434 -3.214 1.00 85.94 196 ILE A C 1
ATOM 1655 O O . ILE A 1 196 ? 6.067 -20.194 -2.072 1.00 85.94 196 ILE A O 1
ATOM 1659 N N . LYS A 1 197 ? 7.636 -21.005 -3.455 1.00 80.69 197 LYS A N 1
ATOM 1660 C CA . LYS A 1 197 ? 8.575 -21.432 -2.397 1.00 80.69 197 LYS A CA 1
ATOM 1661 C C . LYS A 1 197 ? 9.615 -20.380 -2.020 1.00 80.69 197 LYS A C 1
ATOM 1663 O O . LYS A 1 197 ? 10.207 -20.459 -0.949 1.00 80.69 197 LYS A O 1
ATOM 1668 N N . SER A 1 198 ? 9.863 -19.423 -2.904 1.00 83.44 198 SER A N 1
ATOM 1669 C CA . SER A 1 198 ? 10.765 -18.302 -2.672 1.00 83.44 198 SER A CA 1
ATOM 1670 C C . SER A 1 198 ? 10.314 -17.102 -3.493 1.00 83.44 198 SER A C 1
ATOM 1672 O O . SER A 1 198 ? 9.662 -17.237 -4.528 1.00 83.44 198 SER A O 1
ATOM 1674 N N 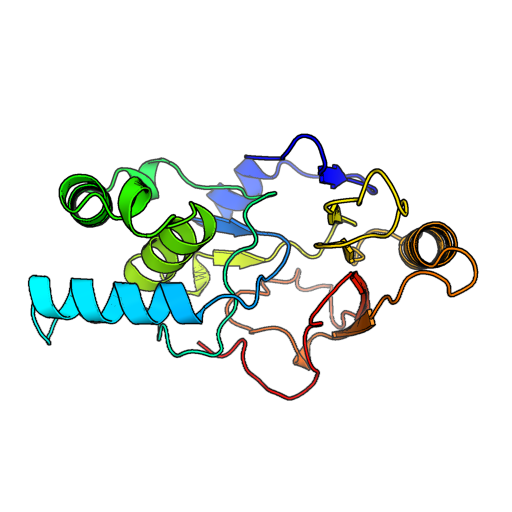. VAL A 1 199 ? 10.652 -15.917 -3.001 1.00 84.44 199 VAL A N 1
ATOM 1675 C CA . VAL A 1 199 ? 10.347 -14.636 -3.632 1.00 84.44 199 VAL A CA 1
ATOM 1676 C C . VAL A 1 199 ? 11.596 -13.771 -3.516 1.00 84.44 199 VAL A C 1
ATOM 1678 O O . VAL A 1 199 ? 12.239 -13.774 -2.468 1.00 84.44 199 VAL A O 1
ATOM 1681 N N . ALA A 1 200 ? 11.950 -13.071 -4.592 1.00 88.56 200 ALA A N 1
ATOM 1682 C CA . ALA A 1 200 ? 13.032 -12.092 -4.632 1.00 88.56 200 ALA A CA 1
ATOM 1683 C C . ALA A 1 200 ? 12.587 -10.914 -5.510 1.00 88.56 200 ALA A C 1
ATOM 1685 O O . ALA A 1 200 ? 12.724 -10.948 -6.732 1.00 88.56 200 ALA A O 1
ATOM 1686 N N . LEU A 1 201 ? 11.984 -9.897 -4.892 1.00 90.25 201 LEU A N 1
ATOM 1687 C CA . LEU A 1 201 ? 11.385 -8.766 -5.602 1.00 90.25 201 LEU A CA 1
ATOM 1688 C C . LEU A 1 201 ? 12.293 -7.556 -5.517 1.00 90.25 201 LEU A C 1
ATOM 1690 O O . LEU A 1 201 ? 12.425 -6.924 -4.467 1.00 90.25 201 LEU A O 1
ATOM 1694 N N . GLN A 1 202 ? 12.886 -7.200 -6.648 1.00 92.88 202 GLN A N 1
ATOM 1695 C CA . GLN A 1 202 ? 13.601 -5.942 -6.769 1.00 92.88 202 GLN A CA 1
ATOM 1696 C C . GLN A 1 202 ? 12.629 -4.774 -6.535 1.00 92.88 202 GLN A C 1
ATOM 1698 O O . GLN A 1 202 ? 11.468 -4.793 -6.951 1.00 92.88 202 GLN A O 1
ATOM 1703 N N . THR A 1 203 ? 13.108 -3.762 -5.825 1.00 90.94 203 THR A N 1
ATOM 1704 C CA . THR A 1 203 ? 12.397 -2.516 -5.551 1.00 90.94 203 THR A CA 1
ATOM 1705 C C . THR A 1 203 ? 13.360 -1.362 -5.782 1.00 90.94 203 THR A C 1
ATOM 1707 O O . THR A 1 203 ? 14.463 -1.372 -5.239 1.00 90.94 203 THR A O 1
ATOM 1710 N N . VAL A 1 204 ? 12.949 -0.376 -6.576 1.00 91.69 204 VAL A N 1
ATOM 1711 C CA . VAL A 1 204 ? 13.706 0.851 -6.864 1.00 91.69 204 VAL A CA 1
ATOM 1712 C C . VAL A 1 204 ? 12.873 2.028 -6.374 1.00 91.69 204 VAL A C 1
ATOM 1714 O O . VAL A 1 204 ? 11.786 2.245 -6.902 1.00 91.69 204 VAL A O 1
ATOM 1717 N N . VAL A 1 205 ? 13.351 2.778 -5.380 1.00 89.25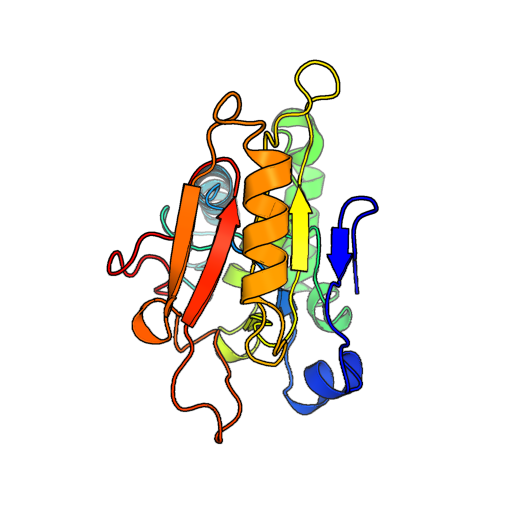 205 VAL A N 1
ATOM 1718 C CA . VAL A 1 205 ? 12.582 3.861 -4.734 1.00 89.25 205 VAL A CA 1
ATOM 1719 C C . VAL A 1 205 ? 13.428 5.099 -4.457 1.00 89.25 205 VAL A C 1
ATOM 1721 O O . VAL A 1 205 ? 14.645 5.021 -4.276 1.00 89.25 205 VAL A O 1
ATOM 1724 N N . ALA A 1 206 ? 12.757 6.244 -4.368 1.00 81.31 206 ALA A N 1
ATOM 1725 C CA . ALA A 1 206 ? 13.296 7.449 -3.758 1.00 81.31 206 ALA A CA 1
ATOM 1726 C C . ALA A 1 206 ? 12.963 7.446 -2.259 1.00 81.31 206 ALA A C 1
ATOM 1728 O O . ALA A 1 206 ? 11.798 7.371 -1.867 1.00 81.31 206 ALA A O 1
ATOM 1729 N N . GLY A 1 207 ? 13.996 7.498 -1.415 1.00 72.31 207 GLY A N 1
ATOM 1730 C CA . GLY A 1 207 ? 13.855 7.479 0.043 1.00 72.31 207 GLY A CA 1
ATOM 1731 C C . GLY A 1 207 ? 14.173 6.125 0.681 1.00 72.31 207 GLY A C 1
ATOM 1732 O O . GLY A 1 207 ? 14.919 5.317 0.130 1.00 72.31 207 GLY A O 1
ATOM 1733 N N . ASN A 1 208 ? 13.672 5.902 1.896 1.00 65.25 208 ASN A N 1
ATOM 1734 C CA . ASN A 1 208 ? 14.014 4.713 2.676 1.00 65.25 208 ASN A CA 1
ATOM 1735 C C . ASN A 1 208 ? 13.490 3.435 2.009 1.00 65.25 208 ASN A C 1
ATOM 1737 O O . ASN A 1 208 ? 12.314 3.337 1.671 1.00 65.25 208 ASN A O 1
ATOM 1741 N N . VAL A 1 209 ? 14.369 2.446 1.879 1.00 62.59 209 VAL A N 1
ATOM 1742 C CA . VAL A 1 209 ? 14.029 1.092 1.432 1.00 62.59 209 VAL A CA 1
ATOM 1743 C C . VAL A 1 209 ? 13.668 0.194 2.608 1.00 62.59 209 VAL A C 1
ATOM 1745 O O . VAL A 1 209 ? 14.079 0.441 3.745 1.00 62.59 209 VAL A O 1
ATOM 1748 N N . GLU A 1 210 ? 12.949 -0.891 2.320 1.00 62.31 210 GLU A N 1
ATOM 1749 C CA . GLU A 1 210 ? 12.819 -2.002 3.264 1.00 62.31 210 GLU A CA 1
ATOM 1750 C C . GLU A 1 210 ? 14.231 -2.551 3.557 1.00 62.31 210 GLU A C 1
ATOM 1752 O O . GLU A 1 210 ? 14.984 -2.875 2.632 1.00 62.31 210 GLU A O 1
ATOM 1757 N N . VAL A 1 211 ? 14.621 -2.588 4.837 1.00 56.03 211 VAL A N 1
ATOM 1758 C CA . VAL A 1 211 ? 15.958 -3.036 5.258 1.00 56.03 211 VAL A CA 1
ATOM 1759 C C . VAL A 1 211 ? 15.894 -4.492 5.697 1.00 56.03 211 VAL A C 1
ATOM 1761 O O . VAL A 1 211 ? 15.232 -4.813 6.688 1.00 56.03 211 VAL A O 1
ATOM 1764 N N . ILE A 1 212 ? 16.644 -5.329 4.981 1.00 52.81 212 ILE A N 1
ATOM 1765 C CA . ILE A 1 212 ? 16.755 -6.775 5.189 1.00 52.81 212 ILE A CA 1
ATOM 1766 C C . ILE A 1 212 ? 17.124 -7.097 6.642 1.00 52.81 212 ILE A C 1
ATOM 1768 O O . ILE A 1 212 ? 17.978 -6.436 7.243 1.00 52.81 212 ILE A O 1
ATOM 1772 N N . GLY A 1 213 ? 16.465 -8.101 7.225 1.00 45.44 213 GLY A N 1
ATOM 1773 C CA . GLY A 1 213 ? 16.809 -8.637 8.550 1.00 45.44 213 GLY A CA 1
ATOM 1774 C C . GLY A 1 213 ? 16.539 -7.713 9.746 1.00 45.44 213 GLY A C 1
ATOM 1775 O O . GLY A 1 213 ? 16.818 -8.089 10.884 1.00 45.44 213 GLY A O 1
ATOM 1776 N N . LYS A 1 214 ? 15.964 -6.517 9.546 1.00 49.28 214 LYS A N 1
ATOM 1777 C CA . LYS A 1 214 ? 15.523 -5.659 10.663 1.00 49.28 214 LYS A CA 1
ATOM 1778 C C . LYS A 1 214 ? 14.153 -6.029 11.219 1.00 49.28 214 LYS A C 1
ATOM 1780 O O . LYS A 1 214 ? 13.722 -5.369 12.159 1.00 49.28 214 LYS A O 1
ATOM 1785 N N . GLY A 1 215 ? 13.482 -7.048 10.665 1.00 39.62 215 GLY A N 1
ATOM 1786 C CA . GLY A 1 215 ? 12.291 -7.684 11.246 1.00 39.62 215 GLY A CA 1
ATOM 1787 C C . GLY A 1 215 ? 11.125 -6.741 11.553 1.00 39.62 215 GLY A C 1
ATOM 1788 O O . GLY A 1 215 ? 10.172 -7.133 12.202 1.00 39.62 215 GLY A O 1
ATOM 1789 N N . ASN A 1 216 ? 11.176 -5.494 11.090 1.00 40.78 216 ASN A N 1
ATOM 1790 C CA . ASN A 1 216 ? 10.282 -4.419 11.509 1.00 40.78 216 ASN A CA 1
ATOM 1791 C C . ASN A 1 216 ? 8.864 -4.545 10.926 1.00 40.78 216 ASN A C 1
ATOM 1793 O O . ASN A 1 216 ? 7.993 -3.742 11.240 1.00 40.78 216 ASN A O 1
ATOM 1797 N N . LEU A 1 217 ? 8.620 -5.562 10.096 1.00 42.75 217 LEU A N 1
ATOM 1798 C CA . LEU A 1 217 ? 7.279 -5.977 9.688 1.00 42.75 217 LEU A CA 1
ATOM 1799 C C . LEU A 1 217 ? 6.632 -6.948 10.699 1.00 42.75 217 LEU A C 1
ATOM 1801 O O . LEU A 1 217 ? 5.530 -7.445 10.450 1.00 42.75 217 LEU A O 1
ATOM 1805 N N . SER A 1 218 ? 7.291 -7.200 11.837 1.00 31.81 218 SER A N 1
ATOM 1806 C CA . SER A 1 218 ? 6.724 -7.903 12.984 1.00 31.81 218 SER A CA 1
ATOM 1807 C C . SER A 1 218 ? 5.561 -7.092 13.556 1.00 31.81 218 SER A C 1
ATOM 1809 O O . SER A 1 218 ? 5.756 -6.108 14.274 1.00 31.81 218 SER A O 1
ATOM 1811 N N . GLY A 1 219 ? 4.342 -7.499 13.208 1.00 32.69 219 GLY A N 1
ATOM 1812 C CA . GLY A 1 219 ? 3.332 -7.600 14.256 1.00 32.69 219 GLY A CA 1
ATOM 1813 C C . GLY A 1 219 ? 3.754 -8.649 15.278 1.00 32.69 219 GLY A C 1
ATOM 1814 O O . GLY A 1 219 ? 4.572 -9.524 14.907 1.00 32.69 219 GLY A O 1
#

InterPro domains:
  IPR002685 Glycosyl transferase, family 15 [PF01793] (2-132)
  IPR002685 Glycosyl transferase, family 15 [PTHR31121] (1-137)
  IPR029044 Nucleotide-diphospho-sugar transferases [G3DSA:3.90.550.10] (1-161)
  IPR029044 Nucleotide-diphospho-sugar transferases [SSF53448] (1-136)

pLDDT: mean 86.25, std 12.33, range [31.81, 98.06]

Organism: NCBI:txid265554

Secondary structure (DSSP, 8-state):
-EE-TTEEE-S---S-HHHHHHHTT-SEEEEEEE--HHHHHHHHHHHHHHH-TT---SS---TTS-EEEEEEEEE-HHHHHSHHHHHHHHHHHHTTHHHHH---HHHHHHHHHHHHS-GGGEEE--SS-EEEEEEPTTT--EEEEEEE--TT-TTHHHHHHHHHHHHHGGGTS--EEEEEEGGGS-TTT----TT----EEEEEEESPPPPTT--TT--

Foldseek 3Di:
DAAAPQKDFPDDDPDDPVCVLVVLLAFKEAADFDLPLPVLVVVVVVVCVVPDVVQDALADSPNQATQGPVNDMDGDVVLCVDPVNVVLVVVCVVVCCCPPVVCDPSSSVRNSCRRRPDLLNAAHQQATKMWGFDADPPQRATAWTWIKHHPNPPCRVVVRVVRCCVRCVVVPYDKDKDWDKPQLDDPSHHPDDPPCPMGTMIIITNDDDSDPPPNSNHD

Radius of gyration: 17.84 Å; chains: 1; bounding box: 43×44×46 Å